Protein AF-A0A931G6B1-F1 (afdb_monomer)

Mean predicted aligned error: 5.14 Å

Solvent-accessible surface area (backbone atoms only — not comparable to full-atom values): 10313 Å² total; per-residue (Å²): 131,78,71,58,41,65,44,71,46,71,49,59,42,80,63,86,78,76,87,57,65,76,71,46,71,44,76,76,46,76,44,72,69,45,33,45,29,73,42,63,15,70,35,81,40,60,84,44,56,87,61,89,64,54,82,80,30,49,23,40,36,38,42,40,16,24,56,84,8,31,32,40,36,34,36,26,50,58,95,57,62,80,39,84,72,50,73,48,77,67,61,39,67,25,13,25,15,40,40,74,44,63,60,81,24,90,49,97,87,39,44,22,20,39,39,34,37,27,10,36,87,31,19,35,38,36,34,36,26,51,51,84,81,65,54,69,80,40,82,72,48,76,46,81,66,52,29,44,27,36,72,43,58,50,68,41,89,68,86,65,17,42,38,36,39,29,35,30,71,86,74,33,36,32,37,35,41,31,55,99,91,44,81,44,87,52,62,77,43,127

Secondary structure (DSSP, 8-state):
----EEEEEEEE--SSS-SS-TT-EEEEEEEEEEEEE--S-EEEEGGG-SSSS-TT--EEEEEEEETTS-EEEEEE-TTS-EEEEEEE-SSB-S--EEEE-STT-SSTTS---EEEEEEETTEEEEEEE-TTTT---EEEEEE-SSEEEEEEEEE-SSTT-EEEEEEETTS-EEEEEEETTEEEEEEEE-

Nearest PDB structures (foldseek):
  5mxc-assembly1_A-2  TM=7.274E-01  e=2.733E-04  Aleuria aurantia
  6gke-assembly1_A-2  TM=7.280E-01  e=5.792E-04  Aleuria aurantia
  1ofz-assembly1_B  TM=6.540E-01  e=3.511E-04  Aleuria aurantia
  1iub-assembly1_A  TM=6.375E-01  e=1.227E-03  Aleuria aurantia
  3fgb-assembly2_B  TM=5.817E-01  e=1.168E-02  Bacteroides thetaiotaomicron

Sequence (190 aa):
MTRSGVAEHWTKHNSWPWTAPPGTWYRQEVFGAGFGYSGPSLVQSRLGTKGFPENGLGELHYVGATSSGAMQHWRRVTGGMWEYVTTFGAGVTSGPALIEGTYGAGNEAGIGNFELCVAVGEQIQHWWRHNSSGGPWTLGAEFGNAASRVVGLLQGTYGTNLEIIVQRTDGRYQHYWRDGAGWHAGVIMV

pLDDT: mean 91.1, std 10.01, range [48.72, 98.81]

Radius of gyration: 17.66 Å; Cα contacts (8 Å, |Δi|>4): 494; chains: 1; bounding box: 50×39×39 Å

Foldseek 3Di:
DQDKFWDWDKDFDDDPPPPDPGRDIDTPDIHDIQFRAAAQFKEFFLLQDDDPPSPQFIKIWGWGAGPQAKIWIWMATRVGDIDTDDIGGGQFQYHKAWDQACDVAPDPSRGGKIWIWGDHPQWIWIWIDDSVVRDDIDTDDIDDGQFNTWHYWDQDPVQSKIKTWTQGVVRWIWIWIQHPVGIDTGDIGD

Organism: NCBI:txid2792083

Structure (mmCIF, N/CA/C/O backbone):
data_AF-A0A931G6B1-F1
#
_entry.id   AF-A0A931G6B1-F1
#
loop_
_atom_site.group_PDB
_atom_site.id
_atom_site.type_symbol
_atom_site.label_atom_id
_atom_site.label_alt_id
_atom_site.label_comp_id
_atom_site.label_asym_id
_atom_site.label_entity_id
_atom_site.label_seq_id
_atom_site.pdbx_PDB_ins_code
_atom_site.Cartn_x
_atom_site.Cartn_y
_atom_site.Cartn_z
_atom_site.occupancy
_atom_site.B_iso_or_equiv
_atom_site.auth_seq_id
_atom_site.auth_comp_id
_atom_site.auth_asym_id
_atom_site.auth_atom_id
_atom_site.pdbx_PDB_model_num
ATOM 1 N N . MET A 1 1 ? -10.175 17.139 14.972 1.00 48.72 1 MET A N 1
ATOM 2 C CA . MET A 1 1 ? -9.200 17.205 13.861 1.00 48.72 1 MET A CA 1
ATOM 3 C C . MET A 1 1 ? -8.296 15.993 13.959 1.00 48.72 1 MET A C 1
ATOM 5 O O . MET A 1 1 ? -7.627 15.841 14.974 1.00 48.72 1 MET A O 1
ATOM 9 N N . THR A 1 2 ? -8.312 15.109 12.966 1.00 58.59 2 THR A N 1
ATOM 10 C CA . THR A 1 2 ? -7.320 14.033 12.836 1.00 58.59 2 THR A CA 1
ATOM 11 C C . THR A 1 2 ? -5.949 14.670 12.615 1.00 58.59 2 THR A C 1
ATOM 13 O O . THR A 1 2 ? -5.792 15.512 11.732 1.00 58.59 2 THR A O 1
ATOM 16 N N . ARG A 1 3 ? -4.966 14.330 13.457 1.00 81.12 3 ARG A N 1
ATOM 17 C CA . ARG A 1 3 ? -3.591 14.830 13.327 1.00 81.12 3 ARG A CA 1
ATOM 18 C C . ARG A 1 3 ? -3.030 14.335 11.992 1.00 81.12 3 ARG A C 1
ATOM 20 O O . ARG A 1 3 ? -3.062 13.138 11.737 1.00 81.12 3 ARG A O 1
ATOM 27 N N . SER A 1 4 ? -2.535 15.245 11.160 1.00 90.12 4 SER A N 1
ATOM 28 C CA . SER A 1 4 ? -1.885 14.911 9.891 1.00 90.12 4 SER A CA 1
ATOM 29 C C . SER A 1 4 ? -0.417 15.325 9.894 1.00 90.12 4 SER A C 1
ATOM 31 O O . SER A 1 4 ? -0.063 16.321 10.526 1.00 90.12 4 SER A O 1
ATOM 33 N N . GLY A 1 5 ? 0.422 14.583 9.175 1.00 93.88 5 GLY A N 1
ATOM 34 C CA . GLY A 1 5 ? 1.858 14.830 9.055 1.00 93.88 5 GLY A CA 1
ATOM 35 C C . GLY A 1 5 ? 2.376 14.811 7.617 1.00 93.88 5 GLY A C 1
ATOM 36 O O . GLY A 1 5 ? 1.610 14.785 6.650 1.00 93.88 5 GLY A O 1
ATOM 37 N N . VAL A 1 6 ? 3.702 14.825 7.512 1.00 95.38 6 VAL A N 1
ATOM 38 C CA . VAL A 1 6 ? 4.496 14.669 6.283 1.00 95.38 6 VAL A CA 1
ATOM 39 C C . VAL A 1 6 ? 5.312 13.379 6.374 1.00 95.38 6 VAL A C 1
ATOM 41 O O . VAL A 1 6 ? 5.526 12.886 7.484 1.00 95.38 6 VAL A O 1
ATOM 44 N N . ALA A 1 7 ? 5.766 12.826 5.248 1.00 95.19 7 ALA A N 1
ATOM 45 C CA . ALA A 1 7 ? 6.758 11.753 5.268 1.00 95.19 7 ALA A CA 1
ATOM 46 C C . ALA A 1 7 ? 8.172 12.341 5.162 1.00 95.19 7 ALA A C 1
ATOM 48 O O . ALA A 1 7 ? 8.405 13.360 4.512 1.00 95.19 7 ALA A O 1
ATOM 49 N N . GLU A 1 8 ? 9.128 11.702 5.828 1.00 95.81 8 GLU A N 1
ATOM 50 C CA . GLU A 1 8 ? 10.533 12.097 5.803 1.00 95.81 8 GLU A CA 1
ATOM 51 C C . GLU A 1 8 ? 11.379 10.908 5.363 1.00 95.81 8 GLU A C 1
ATOM 53 O O . GLU A 1 8 ? 11.195 9.791 5.847 1.00 95.81 8 GLU A O 1
ATOM 58 N N . HIS A 1 9 ? 12.339 11.148 4.475 1.00 94.62 9 HIS A N 1
ATOM 59 C CA . HIS A 1 9 ? 13.330 10.152 4.096 1.00 94.62 9 HIS A CA 1
ATOM 60 C C . HIS A 1 9 ? 14.649 10.480 4.783 1.00 94.62 9 HIS A C 1
ATOM 62 O O . HIS A 1 9 ? 15.236 11.545 4.582 1.00 94.62 9 HIS A O 1
ATOM 68 N N . TRP A 1 10 ? 15.113 9.540 5.595 1.00 93.19 10 TRP A N 1
ATOM 69 C CA . TRP A 1 10 ? 16.381 9.613 6.299 1.00 93.19 10 TRP A CA 1
ATOM 70 C C . TRP A 1 10 ? 17.354 8.613 5.695 1.00 93.19 10 TRP A C 1
ATOM 72 O O . TRP A 1 10 ? 16.988 7.470 5.431 1.00 93.19 10 TRP A O 1
ATOM 82 N N . THR A 1 11 ? 18.597 9.036 5.498 1.00 88.62 11 THR A N 1
ATOM 83 C CA . THR A 1 11 ? 19.671 8.158 5.036 1.00 88.62 11 THR A CA 1
ATOM 84 C C . THR A 1 11 ? 20.862 8.248 5.975 1.00 88.62 11 THR A C 1
ATOM 86 O O . THR A 1 11 ? 21.014 9.215 6.726 1.00 88.62 11 THR A O 1
ATOM 89 N N . LYS A 1 12 ? 21.698 7.216 5.950 1.0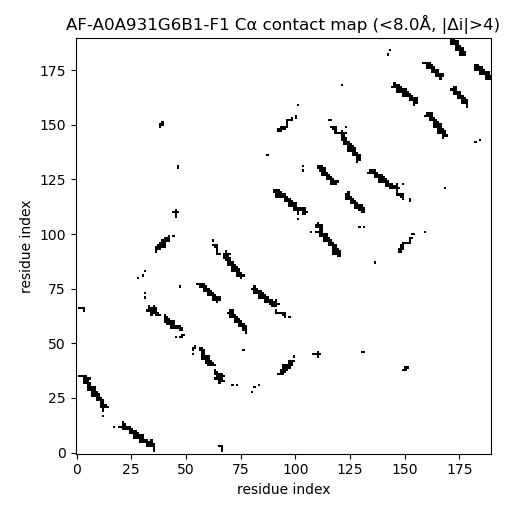0 87.56 12 LYS A N 1
ATOM 90 C CA . LYS A 1 12 ? 22.920 7.139 6.748 1.00 87.56 12 LYS A CA 1
ATOM 91 C C . LYS A 1 12 ? 24.133 7.183 5.844 1.00 87.56 12 LYS A C 1
ATOM 93 O O . LYS A 1 12 ? 24.169 6.534 4.797 1.00 87.56 12 LYS A O 1
ATOM 98 N N . HIS A 1 13 ? 25.146 7.928 6.265 1.00 76.75 13 HIS A N 1
ATOM 99 C CA . HIS A 1 13 ? 26.389 7.986 5.520 1.00 76.75 13 HIS A CA 1
ATOM 100 C C . HIS A 1 13 ? 27.226 6.723 5.750 1.00 76.75 13 HIS A C 1
ATOM 102 O O . HIS A 1 13 ? 27.745 6.513 6.844 1.00 76.75 13 HIS A O 1
ATOM 108 N N . ASN A 1 14 ? 27.339 5.883 4.719 1.00 81.81 14 ASN A N 1
ATOM 109 C CA . ASN A 1 14 ? 27.975 4.565 4.805 1.00 81.81 14 ASN A CA 1
ATOM 110 C C . ASN A 1 14 ? 29.017 4.305 3.698 1.00 81.81 14 ASN A C 1
ATOM 112 O O . ASN A 1 14 ? 29.443 3.165 3.527 1.00 81.81 14 ASN A O 1
ATOM 116 N N . SER A 1 15 ? 29.445 5.328 2.954 1.00 78.12 15 SER A N 1
ATOM 117 C CA . SER A 1 15 ? 30.409 5.179 1.857 1.00 78.12 15 SER A CA 1
ATOM 118 C C . SER A 1 15 ? 31.370 6.365 1.740 1.00 78.12 15 SER A C 1
ATOM 120 O O . SER A 1 15 ? 31.094 7.455 2.225 1.00 78.12 15 SER A O 1
ATOM 122 N N . TRP A 1 16 ? 32.504 6.152 1.067 1.00 77.62 16 TRP A N 1
ATOM 123 C CA . TRP A 1 16 ? 33.463 7.203 0.707 1.00 77.62 16 TRP A CA 1
ATOM 124 C C . TRP A 1 16 ? 32.868 8.195 -0.322 1.00 77.62 16 TRP A C 1
ATOM 126 O O . TRP A 1 16 ? 32.113 7.747 -1.188 1.00 77.62 16 TRP A O 1
ATOM 136 N N . PRO A 1 17 ? 33.236 9.496 -0.313 1.00 75.44 17 PRO A N 1
ATOM 137 C CA . PRO A 1 17 ? 34.136 10.175 0.626 1.00 75.44 17 PRO A CA 1
ATOM 138 C C . PRO A 1 17 ? 33.465 10.514 1.958 1.00 75.44 17 PRO A C 1
ATOM 140 O O . PRO A 1 17 ? 32.346 11.009 1.978 1.00 75.44 17 PRO A O 1
ATOM 143 N N . TRP A 1 18 ? 34.176 10.294 3.071 1.00 79.31 18 TRP A N 1
ATOM 144 C CA . TRP A 1 18 ? 33.696 10.518 4.444 1.00 79.31 18 TRP A CA 1
ATOM 145 C C . TRP A 1 18 ? 33.471 12.006 4.763 1.00 79.31 18 TRP A C 1
ATOM 147 O O . TRP A 1 18 ? 34.300 12.645 5.401 1.00 79.31 18 TRP A O 1
ATOM 157 N N . THR A 1 19 ? 32.343 12.567 4.323 1.00 79.88 19 THR A N 1
ATOM 158 C CA . THR A 1 19 ? 31.913 13.944 4.638 1.00 79.88 19 THR A CA 1
ATOM 159 C C . THR A 1 19 ? 31.209 14.061 5.996 1.00 79.88 19 THR A C 1
ATOM 161 O O . THR A 1 19 ? 30.996 15.165 6.490 1.00 79.88 19 THR A O 1
ATOM 164 N N . ALA A 1 20 ? 30.877 12.925 6.614 1.00 77.94 20 ALA A N 1
ATOM 165 C CA . ALA A 1 20 ? 30.323 12.799 7.959 1.00 77.94 20 ALA A CA 1
ATOM 166 C C . ALA A 1 20 ? 30.753 11.455 8.585 1.00 77.94 20 ALA A C 1
ATOM 168 O O . ALA A 1 20 ? 31.033 10.512 7.828 1.00 77.94 20 ALA A O 1
ATOM 169 N N . PRO A 1 21 ? 30.778 11.332 9.932 1.00 83.38 21 PRO A N 1
ATOM 170 C CA . PRO A 1 21 ? 31.084 10.074 10.609 1.00 83.38 21 PRO A CA 1
ATOM 171 C C . PRO A 1 21 ? 30.178 8.931 10.117 1.00 83.38 21 PRO A C 1
ATOM 173 O O . PRO A 1 21 ? 28.961 9.139 10.007 1.00 83.38 21 PRO A O 1
ATOM 176 N N . PRO A 1 22 ? 30.731 7.734 9.842 1.00 84.00 22 PRO A N 1
ATOM 177 C CA . PRO A 1 22 ? 29.940 6.578 9.439 1.00 84.00 22 PRO A CA 1
ATOM 178 C C . PRO A 1 22 ? 28.782 6.308 10.405 1.00 84.00 22 PRO A C 1
ATOM 180 O O . PRO A 1 22 ? 28.950 6.378 11.622 1.00 84.00 22 PRO A O 1
ATOM 183 N N . GLY A 1 23 ? 27.601 6.005 9.865 1.00 82.19 23 GLY A N 1
ATOM 184 C CA . GLY A 1 23 ? 26.401 5.743 10.666 1.00 82.19 23 GLY A CA 1
ATOM 185 C C . GLY A 1 23 ? 25.643 6.988 11.142 1.00 82.19 23 GLY A C 1
ATOM 186 O O . GLY A 1 23 ? 24.591 6.843 11.764 1.00 82.19 23 GLY A O 1
ATOM 187 N N . THR A 1 24 ? 26.108 8.199 10.814 1.00 88.00 24 THR A N 1
ATOM 188 C CA . THR A 1 24 ? 25.332 9.426 11.049 1.00 88.00 24 THR A CA 1
ATOM 189 C C . THR A 1 24 ? 24.105 9.443 10.141 1.00 88.00 24 THR A C 1
ATOM 191 O O . THR A 1 24 ? 24.237 9.422 8.913 1.00 88.00 24 THR A O 1
ATOM 194 N N . TRP A 1 25 ? 22.918 9.486 10.747 1.00 90.81 25 TRP A N 1
ATOM 195 C CA . TRP A 1 25 ? 21.657 9.685 10.040 1.00 90.81 25 TRP A CA 1
ATOM 196 C C . TRP A 1 25 ? 21.431 11.164 9.766 1.00 90.81 25 TRP A C 1
ATOM 198 O O . TRP A 1 25 ? 21.626 12.008 10.640 1.00 90.81 25 TRP A O 1
ATOM 208 N N . TYR A 1 26 ? 20.960 11.468 8.567 1.00 89.44 26 TYR A N 1
ATOM 209 C CA . TYR A 1 26 ? 20.510 12.799 8.202 1.00 89.44 26 TYR A CA 1
ATOM 210 C C . TYR A 1 26 ? 19.247 12.706 7.353 1.00 89.44 26 TYR A C 1
ATOM 212 O O . TYR A 1 26 ? 19.042 11.750 6.597 1.00 89.44 26 TYR A O 1
ATOM 220 N N . ARG A 1 27 ? 18.378 13.707 7.497 1.00 93.31 27 ARG A N 1
ATOM 221 C CA . ARG A 1 27 ? 17.184 13.822 6.667 1.00 93.31 27 ARG A CA 1
ATOM 222 C C . ARG A 1 27 ? 17.609 14.261 5.273 1.00 93.31 27 ARG A C 1
ATOM 224 O O . ARG A 1 27 ? 18.204 15.324 5.121 1.00 93.31 27 ARG A O 1
ATOM 231 N N . GLN A 1 28 ? 17.301 13.438 4.283 1.00 91.75 28 GLN A N 1
ATOM 232 C CA . GLN A 1 28 ? 17.510 13.754 2.875 1.00 91.75 28 GLN A CA 1
ATOM 233 C C . GLN A 1 28 ? 16.434 14.722 2.387 1.00 91.75 28 GLN A C 1
ATOM 235 O O . GLN A 1 28 ? 16.732 15.755 1.800 1.00 91.75 28 GLN A O 1
ATOM 240 N N . GLU A 1 29 ? 15.175 14.409 2.682 1.00 95.69 29 GLU A N 1
ATOM 241 C CA . GLU A 1 29 ? 14.040 15.134 2.123 1.00 95.69 29 GLU A CA 1
ATOM 242 C C . GLU A 1 29 ? 12.767 14.930 2.953 1.00 95.69 29 GLU A C 1
ATOM 244 O O . GLU A 1 29 ? 12.639 13.975 3.728 1.00 95.69 29 GLU A O 1
ATOM 249 N N . VAL A 1 30 ? 11.827 15.855 2.771 1.00 97.00 30 VAL A N 1
ATOM 250 C CA . VAL A 1 30 ? 10.439 15.765 3.232 1.00 97.00 30 VAL A CA 1
ATOM 251 C C . VAL A 1 30 ? 9.571 15.612 1.988 1.00 97.00 30 VAL A C 1
ATOM 253 O O . VAL A 1 30 ? 9.732 16.380 1.041 1.00 97.00 30 VAL A O 1
ATOM 256 N N . PHE A 1 31 ? 8.661 14.643 1.979 1.00 97.12 31 PHE A N 1
ATOM 257 C CA . PHE A 1 31 ? 7.795 14.350 0.840 1.00 97.12 31 PHE A CA 1
ATOM 258 C C . PHE A 1 31 ? 6.400 13.934 1.302 1.00 97.12 31 PHE A C 1
ATOM 260 O O . PHE A 1 31 ? 6.225 13.346 2.368 1.00 97.12 31 PHE A O 1
ATOM 267 N N . GLY A 1 32 ? 5.393 14.247 0.490 1.00 95.12 32 GLY A N 1
ATOM 268 C CA . GLY A 1 32 ? 3.994 14.031 0.841 1.00 95.12 32 GLY A CA 1
ATOM 269 C C . GLY A 1 32 ? 3.525 14.795 2.082 1.00 95.12 32 GLY A C 1
ATOM 270 O O . GLY A 1 32 ? 4.286 15.220 2.951 1.00 95.12 32 GLY A O 1
ATOM 271 N N . ALA A 1 33 ? 2.220 15.013 2.148 1.00 95.69 33 ALA A N 1
ATOM 272 C CA . ALA A 1 33 ? 1.602 15.753 3.235 1.00 95.69 33 ALA A CA 1
ATOM 273 C C . ALA A 1 33 ? 0.162 15.300 3.437 1.00 95.69 33 ALA A C 1
ATOM 275 O O . ALA A 1 33 ? -0.469 14.725 2.546 1.00 95.69 33 ALA A O 1
ATOM 276 N N . GLY A 1 34 ? -0.363 15.597 4.622 1.00 95.06 34 GLY A N 1
ATOM 277 C CA . GLY A 1 34 ? -1.721 15.227 4.989 1.00 95.06 34 GLY A CA 1
ATOM 278 C C . GLY A 1 34 ? -1.847 13.770 5.424 1.00 95.06 34 GLY A C 1
ATOM 279 O O . GLY A 1 34 ? -2.970 13.305 5.573 1.00 95.06 34 GLY A O 1
ATOM 280 N N . PHE A 1 35 ? -0.745 13.043 5.643 1.00 95.81 35 PHE A N 1
ATOM 281 C CA . PHE A 1 35 ? -0.793 11.648 6.087 1.00 95.81 35 PHE A CA 1
ATOM 282 C C . PHE A 1 35 ? -1.403 11.547 7.484 1.00 95.81 35 PHE A C 1
ATOM 284 O O . PHE A 1 35 ? -0.910 12.177 8.418 1.00 95.81 35 PHE A O 1
ATOM 291 N N . GLY A 1 36 ? -2.482 10.776 7.612 1.00 94.25 36 GLY A N 1
ATOM 292 C CA . GLY A 1 36 ? -3.145 10.486 8.886 1.00 94.25 36 GLY A CA 1
ATOM 293 C C . GLY A 1 36 ? -2.746 9.127 9.454 1.00 94.25 36 GLY A C 1
ATOM 294 O O . GLY A 1 36 ? -2.793 8.931 10.666 1.00 94.25 36 GLY A O 1
ATOM 295 N N . TYR A 1 37 ? -2.314 8.209 8.585 1.00 92.12 37 TYR A N 1
ATOM 296 C CA . TYR A 1 37 ? -1.958 6.849 8.962 1.00 92.12 37 TYR A CA 1
ATOM 297 C C . TYR A 1 37 ? -0.752 6.351 8.161 1.00 92.12 37 TYR A C 1
ATOM 299 O O . TYR A 1 37 ? -0.620 6.627 6.967 1.00 92.12 37 TYR A O 1
ATOM 307 N N . SER A 1 38 ? 0.103 5.572 8.819 1.00 80.44 38 SER A N 1
ATOM 308 C CA . SER A 1 38 ? 1.226 4.862 8.208 1.00 80.44 38 SER A CA 1
ATOM 309 C C . SER A 1 38 ? 1.103 3.358 8.462 1.00 80.44 38 SER A C 1
ATOM 311 O O . SER A 1 38 ? 0.529 2.923 9.461 1.00 80.44 38 SER A O 1
ATOM 313 N N . GLY A 1 39 ? 1.607 2.562 7.525 1.00 86.81 39 GLY A N 1
ATOM 314 C CA . GLY A 1 39 ? 1.647 1.100 7.587 1.00 86.81 39 GLY A CA 1
ATOM 315 C C . GLY A 1 39 ? 2.869 0.561 6.832 1.00 86.81 39 GLY A C 1
ATOM 316 O O . GLY A 1 39 ? 3.643 1.369 6.302 1.00 86.81 39 GLY A O 1
ATOM 317 N N . PRO A 1 40 ? 3.082 -0.767 6.783 1.00 92.00 40 PRO A N 1
ATOM 318 C CA . PRO A 1 40 ? 4.211 -1.390 6.086 1.00 92.00 40 PRO A CA 1
ATOM 319 C C . PRO A 1 40 ? 4.041 -1.253 4.567 1.00 92.00 40 PRO A C 1
ATOM 321 O O . PRO A 1 40 ? 3.547 -2.145 3.883 1.00 92.00 40 PRO A O 1
ATOM 324 N N . SER A 1 41 ? 4.393 -0.080 4.052 1.00 95.75 41 SER A N 1
ATOM 325 C CA . SER A 1 41 ? 3.961 0.395 2.735 1.00 95.75 41 SER A CA 1
ATOM 326 C C . SER A 1 41 ? 5.097 0.931 1.863 1.00 95.75 41 SER A C 1
ATOM 328 O O . SER A 1 41 ? 4.834 1.602 0.870 1.00 95.75 41 SER A O 1
ATOM 330 N N . LEU A 1 42 ? 6.350 0.644 2.234 1.00 96.25 42 LEU A N 1
ATOM 331 C CA . LEU A 1 42 ? 7.548 0.945 1.452 1.00 96.25 42 LEU A CA 1
ATOM 332 C C . LEU A 1 42 ? 8.052 -0.340 0.788 1.00 96.25 42 LEU A C 1
ATOM 334 O O . LEU A 1 42 ? 8.370 -1.299 1.488 1.00 96.25 42 LEU A O 1
ATOM 338 N N . VAL A 1 43 ? 8.172 -0.340 -0.537 1.00 94.25 43 VAL A N 1
ATOM 339 C CA . VAL A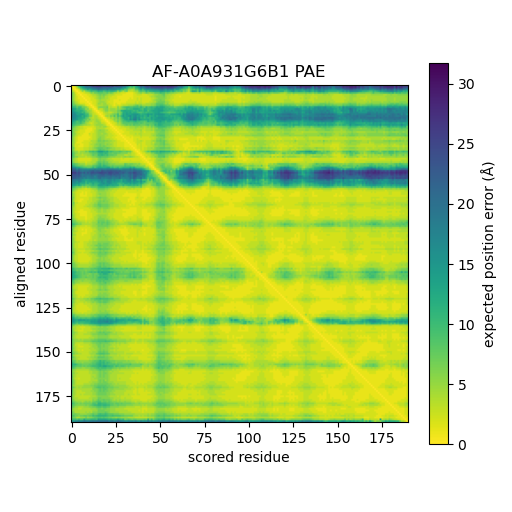 1 43 ? 8.714 -1.466 -1.310 1.00 94.25 43 VAL A CA 1
ATOM 340 C C . VAL A 1 43 ? 9.859 -1.005 -2.199 1.00 94.25 43 VAL A C 1
ATOM 342 O O . VAL A 1 43 ? 9.799 0.073 -2.787 1.00 94.25 43 VAL A O 1
ATOM 345 N N . GLN A 1 44 ? 10.895 -1.833 -2.310 1.00 90.38 44 GLN A N 1
ATOM 346 C CA . GLN A 1 44 ? 11.870 -1.729 -3.391 1.00 90.38 44 GLN A CA 1
ATOM 347 C C . GLN A 1 44 ? 11.346 -2.556 -4.565 1.00 90.38 44 GLN A C 1
ATOM 349 O O . GLN A 1 44 ? 11.094 -3.749 -4.414 1.00 90.38 44 GLN A O 1
ATOM 354 N N . SER A 1 45 ? 11.117 -1.890 -5.690 1.00 85.25 45 SER A N 1
ATOM 355 C CA . SER A 1 45 ? 10.461 -2.437 -6.873 1.00 85.25 45 SER A CA 1
ATOM 356 C C . SER A 1 45 ? 11.458 -2.796 -7.964 1.00 85.25 45 SER A C 1
ATOM 358 O O . SER A 1 45 ? 12.466 -2.108 -8.161 1.00 85.25 45 SER A O 1
ATOM 360 N N . ARG A 1 46 ? 11.102 -3.811 -8.754 1.00 77.25 46 ARG A N 1
ATOM 361 C CA . ARG A 1 46 ? 11.820 -4.211 -9.972 1.00 77.25 46 ARG A CA 1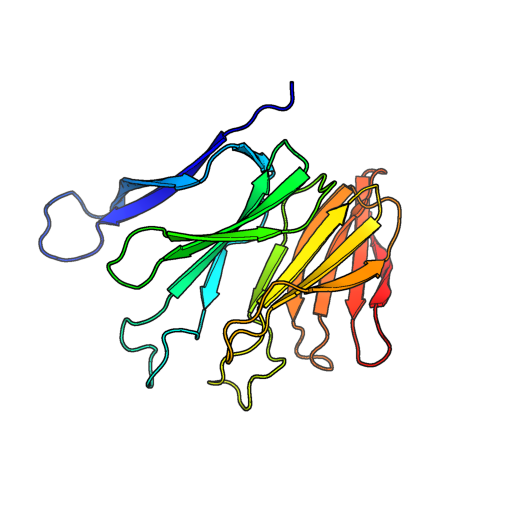
ATOM 362 C C . ARG A 1 46 ? 11.515 -3.330 -11.186 1.00 77.25 46 ARG A C 1
ATOM 364 O O . ARG A 1 46 ? 12.096 -3.563 -12.246 1.00 77.25 46 ARG A O 1
ATOM 371 N N . LEU A 1 47 ? 10.657 -2.314 -11.066 1.00 75.12 47 LEU A N 1
ATOM 372 C CA . LEU A 1 47 ? 10.273 -1.421 -12.173 1.00 75.12 47 LEU A CA 1
ATOM 373 C C . LEU A 1 47 ? 11.454 -0.741 -12.891 1.00 75.12 47 LEU A C 1
ATOM 375 O O . LEU A 1 47 ? 11.367 -0.494 -14.092 1.00 75.12 47 LEU A O 1
ATOM 379 N N . GLY A 1 48 ? 12.572 -0.509 -12.202 1.00 61.69 48 GLY A N 1
ATOM 380 C CA . GLY A 1 48 ? 13.791 0.059 -12.790 1.00 61.69 48 GLY A CA 1
ATOM 381 C C . GLY A 1 48 ? 14.747 -0.949 -13.450 1.00 61.69 48 GLY A C 1
ATOM 382 O O . GLY A 1 48 ? 15.847 -0.581 -13.862 1.00 61.69 48 GLY A O 1
ATOM 383 N N . THR A 1 49 ? 14.375 -2.229 -13.565 1.00 64.06 49 THR A N 1
ATOM 384 C CA . THR A 1 49 ? 15.308 -3.284 -13.994 1.00 64.06 49 THR A CA 1
ATOM 385 C C . THR A 1 49 ? 15.557 -3.299 -15.503 1.00 64.06 49 THR A C 1
ATOM 387 O O . THR A 1 49 ? 14.651 -3.507 -16.309 1.00 64.06 49 THR A O 1
ATOM 390 N N . LYS A 1 50 ? 16.842 -3.235 -15.874 1.00 54.91 50 LYS A N 1
ATOM 391 C CA . LYS A 1 50 ? 17.402 -3.889 -17.069 1.00 54.91 50 LYS A CA 1
ATOM 392 C C . LYS A 1 50 ? 18.730 -4.592 -16.711 1.00 54.91 50 LYS A C 1
ATOM 394 O O . LYS A 1 50 ? 19.794 -4.103 -17.076 1.00 54.91 50 LYS A O 1
ATOM 399 N N . GLY A 1 51 ? 18.698 -5.717 -15.982 1.00 59.44 51 GLY A N 1
ATOM 400 C CA . GLY A 1 51 ? 19.872 -6.597 -15.778 1.00 59.44 51 GLY A CA 1
ATOM 401 C C . GLY A 1 51 ? 20.049 -7.175 -14.365 1.00 59.44 51 GLY A C 1
ATOM 402 O O . GLY A 1 51 ? 19.298 -6.820 -13.463 1.00 59.44 51 GLY A O 1
ATOM 403 N N . PHE A 1 52 ? 21.025 -8.087 -14.204 1.00 57.31 52 PHE A N 1
ATOM 404 C CA . PHE A 1 52 ? 21.364 -8.777 -12.946 1.00 57.31 52 PHE A CA 1
ATOM 405 C C . PHE A 1 52 ? 22.722 -8.304 -12.387 1.00 57.31 52 PHE A C 1
ATOM 407 O O . PHE A 1 52 ? 23.698 -8.342 -13.143 1.00 57.31 52 PHE A O 1
ATOM 414 N N . PRO A 1 53 ? 22.835 -7.954 -11.084 1.00 61.75 53 PRO A N 1
ATOM 415 C CA . PRO A 1 53 ? 21.755 -7.535 -10.169 1.00 61.75 53 PRO A CA 1
ATOM 416 C C . PRO A 1 53 ? 21.066 -6.256 -10.686 1.00 61.75 53 PRO A C 1
ATOM 418 O O . PRO A 1 53 ? 21.402 -5.808 -11.774 1.00 61.75 53 PRO A O 1
ATOM 421 N N . GLU A 1 54 ? 20.143 -5.638 -9.932 1.00 63.56 54 GLU A N 1
ATOM 422 C CA . GLU A 1 54 ? 19.407 -4.395 -10.291 1.00 63.56 54 GLU A CA 1
ATOM 423 C C . GLU A 1 54 ? 20.300 -3.229 -10.789 1.00 63.56 54 GLU A C 1
ATOM 425 O O . GLU A 1 54 ? 19.790 -2.187 -11.186 1.00 63.56 54 GLU A O 1
ATOM 430 N N . ASN A 1 55 ? 21.632 -3.394 -10.778 1.00 68.88 55 ASN A N 1
ATOM 431 C CA . ASN A 1 55 ? 22.653 -2.532 -11.373 1.00 68.88 55 ASN A CA 1
ATOM 432 C C . ASN A 1 55 ? 22.554 -1.085 -10.883 1.00 68.88 55 ASN A C 1
ATOM 434 O O . ASN A 1 55 ? 22.915 -0.150 -11.591 1.00 68.88 55 ASN A O 1
ATOM 438 N N . GLY A 1 56 ? 22.069 -0.912 -9.648 1.00 67.06 56 GLY A N 1
ATOM 439 C CA . GLY A 1 56 ? 21.843 0.398 -9.051 1.00 67.06 56 GLY A CA 1
ATOM 440 C C . GLY A 1 56 ? 20.688 1.166 -9.693 1.00 67.06 56 GLY A C 1
ATOM 441 O O . GLY A 1 56 ? 20.743 2.385 -9.727 1.00 67.06 56 GLY A O 1
ATOM 442 N N . LEU A 1 57 ? 19.676 0.482 -10.232 1.00 72.94 57 LEU A N 1
ATOM 443 C CA . LEU A 1 57 ? 18.503 1.103 -10.858 1.00 72.94 57 LEU A CA 1
ATOM 444 C C . LEU A 1 57 ? 17.192 0.805 -10.118 1.00 72.94 57 LEU A C 1
ATOM 446 O O . LEU A 1 57 ? 16.126 1.139 -10.624 1.00 72.94 57 LEU A O 1
ATOM 450 N N . GLY A 1 58 ? 17.246 0.204 -8.926 1.00 77.75 58 GLY A N 1
ATOM 451 C CA . GLY A 1 58 ? 16.056 -0.044 -8.111 1.00 77.75 58 GLY A CA 1
ATOM 452 C C . GLY A 1 58 ? 15.273 1.242 -7.815 1.00 77.75 58 GLY A C 1
ATOM 453 O O . GLY A 1 58 ? 15.851 2.323 -7.646 1.00 77.75 58 GLY A O 1
ATOM 454 N N . GLU A 1 59 ? 13.950 1.123 -7.745 1.00 88.88 59 GLU A N 1
ATOM 455 C CA . GLU A 1 59 ? 13.052 2.216 -7.364 1.00 88.88 59 GLU A CA 1
ATOM 456 C C . GLU A 1 59 ? 12.407 1.901 -6.013 1.00 88.88 59 GLU A C 1
ATOM 458 O O . GLU A 1 59 ? 12.032 0.761 -5.744 1.00 88.88 59 GLU A O 1
ATOM 463 N N . LEU A 1 60 ? 12.255 2.909 -5.157 1.00 93.50 60 LEU A N 1
ATOM 464 C CA . LEU A 1 60 ? 11.456 2.798 -3.939 1.00 93.50 60 LEU A CA 1
ATOM 465 C C . LEU A 1 60 ? 10.049 3.322 -4.202 1.00 93.50 60 LEU A C 1
ATOM 467 O O . LEU A 1 60 ? 9.882 4.367 -4.825 1.00 93.50 60 LEU A O 1
ATOM 471 N N . HIS A 1 61 ? 9.039 2.637 -3.682 1.00 95.19 61 HIS A N 1
ATOM 472 C CA . HIS A 1 61 ? 7.646 3.058 -3.758 1.00 95.19 61 HIS A CA 1
ATOM 473 C C . HIS A 1 61 ? 7.029 3.078 -2.374 1.00 95.19 61 HIS A C 1
ATOM 475 O O . HIS A 1 61 ? 7.204 2.141 -1.600 1.00 95.19 61 HIS A O 1
ATOM 481 N N . TYR A 1 62 ? 6.294 4.143 -2.082 1.00 97.38 62 TYR A N 1
ATOM 482 C CA . TYR A 1 62 ? 5.610 4.346 -0.817 1.00 97.38 62 TYR A CA 1
ATOM 483 C C . TYR A 1 62 ? 4.144 4.688 -1.059 1.00 97.38 62 TYR A C 1
ATOM 485 O O . TYR A 1 62 ? 3.836 5.520 -1.915 1.00 97.38 62 TYR A O 1
ATOM 493 N N . VAL A 1 63 ? 3.238 4.088 -0.286 1.00 98.06 63 VAL A N 1
ATOM 494 C CA . VAL A 1 63 ? 1.827 4.493 -0.258 1.00 98.06 63 VAL A CA 1
ATOM 495 C C . VAL A 1 63 ? 1.419 4.865 1.161 1.00 98.06 63 VAL A C 1
ATOM 497 O O . VAL A 1 63 ? 1.489 4.043 2.061 1.00 98.06 63 VAL A O 1
ATOM 500 N N . GLY A 1 64 ? 0.937 6.089 1.367 1.00 97.19 64 GLY A N 1
ATOM 501 C CA . GLY A 1 64 ? 0.440 6.541 2.670 1.00 97.19 64 GLY A CA 1
ATOM 502 C C . GLY A 1 64 ? -1.026 6.955 2.616 1.00 97.19 64 GLY A C 1
ATOM 503 O O . GLY A 1 64 ? -1.469 7.526 1.619 1.00 97.19 64 GLY A O 1
ATOM 504 N N . ALA A 1 65 ? -1.771 6.710 3.697 1.00 97.25 65 ALA A N 1
ATOM 505 C CA . ALA A 1 65 ? -3.163 7.135 3.819 1.00 97.25 65 ALA A CA 1
ATOM 506 C C . ALA A 1 65 ? -3.264 8.534 4.44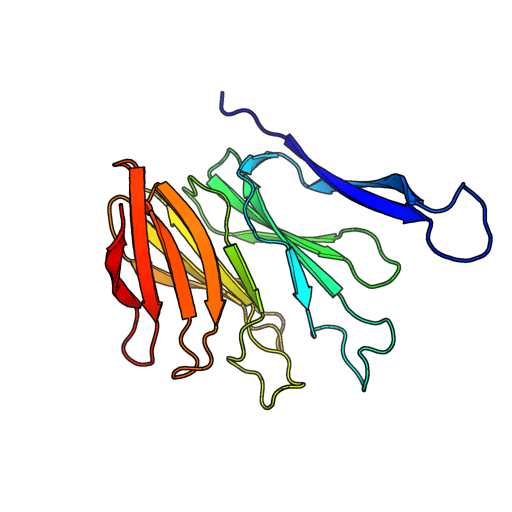3 1.00 97.25 65 ALA A C 1
ATOM 508 O O . ALA A 1 65 ? -2.660 8.834 5.481 1.00 97.25 65 ALA A O 1
ATOM 509 N N . THR A 1 66 ? -4.031 9.411 3.804 1.00 96.75 66 THR A N 1
ATOM 510 C CA . THR A 1 66 ? -4.263 10.784 4.244 1.00 96.75 66 THR A CA 1
ATOM 511 C C . THR A 1 66 ? -5.333 10.846 5.330 1.00 96.75 66 THR A C 1
ATOM 513 O O . THR A 1 66 ? -6.200 9.982 5.435 1.00 96.75 66 THR A O 1
ATOM 516 N N . SER A 1 67 ? -5.324 11.912 6.129 1.00 95.50 67 SER A N 1
ATOM 517 C CA . SER A 1 67 ? -6.370 12.192 7.119 1.00 95.50 67 SER A CA 1
ATOM 518 C C . SER A 1 67 ? -7.740 12.480 6.492 1.00 95.50 67 SER A C 1
ATOM 520 O O . SER A 1 67 ? -8.743 12.454 7.201 1.00 95.50 67 SER A O 1
ATOM 522 N N . SER A 1 68 ? -7.789 12.739 5.179 1.00 94.88 68 SER A N 1
ATOM 523 C CA . SER A 1 68 ? -9.022 12.851 4.391 1.00 94.88 68 SER A CA 1
ATOM 524 C C . SER A 1 68 ? -9.571 11.502 3.909 1.00 94.88 68 SER A C 1
ATOM 526 O O . SER A 1 68 ? -10.632 11.473 3.291 1.00 94.88 68 SER A O 1
ATOM 528 N N . GLY A 1 69 ? -8.867 10.395 4.169 1.00 96.06 69 GLY A N 1
ATOM 529 C CA . GLY A 1 69 ? -9.285 9.046 3.789 1.00 96.06 69 GLY A CA 1
ATOM 530 C C . GLY A 1 69 ? -8.916 8.631 2.362 1.00 96.06 69 GLY A C 1
ATOM 531 O O . GLY A 1 69 ? -9.429 7.624 1.887 1.00 96.06 69 GLY A O 1
ATOM 532 N N . ALA A 1 70 ? -8.049 9.370 1.667 1.00 97.50 70 ALA A N 1
ATOM 533 C CA . ALA A 1 70 ? -7.466 8.940 0.393 1.00 97.50 70 ALA A CA 1
ATOM 534 C C . ALA A 1 70 ? -6.079 8.310 0.617 1.00 97.50 70 ALA A C 1
ATOM 536 O O . ALA A 1 70 ? -5.521 8.392 1.708 1.00 97.50 70 ALA A O 1
ATOM 537 N N . MET A 1 71 ? -5.486 7.707 -0.411 1.00 98.19 71 MET A N 1
ATOM 538 C CA . MET A 1 71 ? -4.101 7.226 -0.393 1.00 98.19 71 MET A CA 1
ATOM 539 C C . MET A 1 71 ? -3.266 7.952 -1.440 1.00 98.19 71 MET A C 1
ATOM 541 O O . MET A 1 71 ? -3.728 8.154 -2.559 1.00 98.19 71 MET A O 1
ATOM 545 N N . GLN A 1 72 ? -2.027 8.310 -1.101 1.00 98.00 72 GLN A N 1
ATOM 546 C CA . GLN A 1 72 ? -1.055 8.879 -2.040 1.00 98.00 72 GLN A CA 1
ATOM 547 C C . GLN A 1 72 ? 0.049 7.863 -2.328 1.00 98.00 72 GLN A C 1
ATOM 549 O O . GLN A 1 72 ? 0.654 7.344 -1.393 1.00 98.00 72 GLN A O 1
ATOM 554 N N . HIS A 1 73 ? 0.346 7.632 -3.606 1.00 97.69 73 HIS A N 1
ATOM 555 C CA . HIS A 1 73 ? 1.482 6.838 -4.071 1.00 97.69 73 HIS A CA 1
ATOM 556 C C . HIS A 1 73 ? 2.634 7.767 -4.467 1.00 97.69 73 HIS A C 1
ATOM 558 O O . HIS A 1 73 ? 2.457 8.673 -5.282 1.00 97.69 73 HIS A O 1
ATOM 564 N N . TRP A 1 74 ? 3.809 7.508 -3.907 1.00 97.31 74 TRP A N 1
ATOM 565 C CA . TRP A 1 74 ? 5.064 8.196 -4.175 1.00 97.31 74 TRP A CA 1
ATOM 566 C C . TRP A 1 74 ? 6.108 7.197 -4.671 1.00 97.31 74 TRP A C 1
ATOM 568 O O . TRP A 1 74 ? 6.137 6.057 -4.206 1.00 97.31 74 TRP A O 1
ATOM 578 N N . ARG A 1 75 ? 6.975 7.620 -5.590 1.00 94.88 75 ARG A N 1
ATOM 579 C CA . ARG A 1 75 ? 8.115 6.827 -6.070 1.00 94.88 75 ARG A CA 1
ATOM 580 C C . ARG A 1 75 ? 9.415 7.588 -5.878 1.00 94.88 75 ARG A C 1
ATOM 582 O O . ARG A 1 75 ? 9.414 8.810 -5.927 1.00 94.88 75 ARG A O 1
ATOM 589 N N . ARG A 1 76 ? 10.528 6.886 -5.734 1.00 93.62 76 ARG A N 1
ATOM 590 C CA . ARG A 1 76 ? 11.866 7.468 -5.751 1.00 93.62 76 ARG A CA 1
ATOM 591 C C . ARG A 1 76 ? 12.779 6.593 -6.589 1.00 93.62 76 ARG A C 1
ATOM 593 O O . ARG A 1 76 ? 13.062 5.455 -6.222 1.00 93.62 76 ARG A O 1
ATOM 600 N N . VAL A 1 77 ? 13.260 7.151 -7.691 1.00 88.94 77 VAL A N 1
ATOM 601 C CA . VAL A 1 77 ? 14.244 6.498 -8.560 1.00 88.94 77 VAL A CA 1
ATOM 602 C C . VAL A 1 77 ? 15.638 6.553 -7.934 1.00 88.94 77 VAL A C 1
ATOM 604 O O . VAL A 1 77 ? 15.908 7.383 -7.055 1.00 88.94 77 VAL A O 1
ATOM 607 N N . THR A 1 78 ? 16.554 5.693 -8.378 1.00 84.38 78 THR A N 1
ATOM 608 C CA . THR A 1 78 ? 17.940 5.762 -7.896 1.00 84.38 78 THR A CA 1
ATOM 609 C C . THR A 1 78 ? 18.556 7.133 -8.206 1.00 84.38 78 THR A C 1
ATOM 611 O O . THR A 1 78 ? 18.465 7.640 -9.318 1.00 84.38 78 THR A O 1
ATOM 614 N N . GLY A 1 79 ? 19.154 7.759 -7.187 1.00 83.69 79 GLY A N 1
ATOM 615 C CA . GLY A 1 79 ? 19.743 9.101 -7.273 1.00 83.69 79 GLY A CA 1
ATOM 616 C C . GLY A 1 79 ? 18.743 10.267 -7.335 1.00 83.69 79 GLY A C 1
ATOM 617 O O . GLY A 1 79 ? 19.168 11.410 -7.195 1.00 83.69 79 GLY A O 1
ATOM 618 N N . GLY A 1 80 ? 17.443 10.001 -7.500 1.00 89.44 80 GLY A N 1
ATOM 619 C CA . GLY A 1 80 ? 16.396 11.023 -7.598 1.00 89.44 80 GLY A CA 1
ATOM 620 C C . GLY A 1 80 ? 15.805 11.455 -6.254 1.00 89.44 80 GLY A C 1
ATOM 621 O O . GLY A 1 80 ? 16.223 10.994 -5.193 1.00 89.44 80 GLY A O 1
ATOM 622 N N . MET A 1 81 ? 14.807 12.337 -6.311 1.00 94.12 81 MET A N 1
ATOM 623 C CA . MET A 1 81 ? 13.968 12.728 -5.168 1.00 94.12 81 MET A CA 1
ATOM 624 C C . MET A 1 81 ? 12.669 11.911 -5.157 1.00 94.12 81 MET A C 1
ATOM 626 O O . MET A 1 81 ? 12.366 11.208 -6.125 1.00 94.12 81 MET A O 1
ATOM 630 N N . TRP A 1 82 ? 11.900 11.983 -4.071 1.00 97.19 82 TRP A N 1
ATOM 631 C CA . TRP A 1 82 ? 10.543 11.436 -4.055 1.00 97.19 82 TRP A CA 1
ATOM 632 C C . TRP A 1 82 ? 9.615 12.226 -4.989 1.00 97.19 82 TRP A C 1
ATOM 634 O O . TRP A 1 82 ? 9.481 13.444 -4.895 1.00 97.19 82 TRP A O 1
ATOM 644 N N . GLU A 1 83 ? 8.917 11.507 -5.859 1.00 96.69 83 GLU A N 1
ATOM 645 C CA . GLU A 1 83 ? 7.984 12.023 -6.850 1.00 96.69 83 GLU A CA 1
ATOM 646 C C . GLU A 1 83 ? 6.571 11.530 -6.546 1.00 96.69 83 GLU A C 1
ATOM 648 O O . GLU A 1 83 ? 6.341 10.341 -6.301 1.00 96.69 83 GLU A O 1
ATOM 653 N N . TYR A 1 84 ? 5.605 12.444 -6.595 1.00 97.31 84 TYR A N 1
ATOM 654 C CA . TYR A 1 84 ? 4.195 12.092 -6.511 1.00 97.31 84 TYR A CA 1
ATOM 655 C C . TYR A 1 84 ? 3.774 11.330 -7.771 1.00 97.31 84 TYR A C 1
ATOM 657 O O . TYR A 1 84 ? 3.966 11.813 -8.885 1.00 97.31 84 TYR A O 1
ATOM 665 N N . VAL A 1 85 ? 3.170 10.155 -7.594 1.00 96.00 85 VAL A N 1
ATOM 666 C CA . VAL A 1 85 ? 2.649 9.343 -8.701 1.00 96.00 85 VAL A CA 1
ATOM 667 C C . VAL A 1 85 ? 1.162 9.614 -8.890 1.00 96.00 85 VAL A C 1
ATOM 669 O O . VAL A 1 85 ? 0.731 9.987 -9.977 1.00 96.00 85 VAL A O 1
ATOM 672 N N . THR A 1 86 ? 0.358 9.385 -7.847 1.00 97.81 86 THR A N 1
ATOM 673 C CA . THR A 1 86 ? -1.102 9.535 -7.916 1.00 97.81 86 THR A CA 1
ATOM 674 C C . THR A 1 86 ? -1.758 9.507 -6.532 1.00 97.81 86 THR A C 1
ATOM 676 O O . THR A 1 86 ? -1.136 9.104 -5.548 1.00 97.81 86 THR A O 1
ATOM 679 N N . THR A 1 87 ? -3.035 9.889 -6.477 1.00 98.12 87 THR A N 1
ATOM 680 C CA . THR A 1 87 ? -3.925 9.754 -5.320 1.00 98.12 87 THR A CA 1
ATOM 681 C C . THR A 1 87 ? -5.104 8.878 -5.723 1.00 98.12 87 THR A C 1
ATOM 683 O O . THR A 1 87 ? -5.655 9.051 -6.808 1.00 98.12 87 THR A O 1
ATOM 686 N N . PHE A 1 88 ? -5.488 7.938 -4.867 1.00 98.38 88 PHE A N 1
ATOM 687 C CA . PHE A 1 88 ? -6.536 6.959 -5.148 1.00 98.38 88 PHE A CA 1
ATOM 688 C C . PHE A 1 88 ? -7.222 6.489 -3.860 1.00 98.38 88 PHE A C 1
ATOM 690 O O . PHE A 1 88 ? -6.719 6.715 -2.758 1.00 98.38 88 PHE A O 1
ATOM 697 N N . GLY A 1 89 ? -8.371 5.826 -4.004 1.00 97.88 89 GLY A N 1
ATOM 698 C CA . GLY A 1 89 ? -9.186 5.377 -2.875 1.00 97.88 89 GLY A CA 1
ATOM 699 C C . GLY A 1 89 ? -9.869 6.520 -2.114 1.00 97.88 89 GLY A C 1
ATOM 700 O O . GLY A 1 89 ? -9.580 7.701 -2.314 1.00 97.88 89 GLY A O 1
ATOM 701 N N . ALA A 1 90 ? -10.811 6.154 -1.248 1.00 97.75 90 ALA A N 1
ATOM 702 C CA . ALA A 1 90 ? -11.552 7.072 -0.388 1.00 97.75 90 ALA A CA 1
ATOM 703 C C . ALA A 1 90 ? -12.035 6.338 0.874 1.00 97.75 90 ALA A C 1
ATOM 705 O O . ALA A 1 90 ? -12.160 5.115 0.871 1.00 97.75 90 ALA A O 1
ATOM 706 N N . GLY A 1 91 ? -12.325 7.083 1.945 1.00 96.81 91 GLY A N 1
ATOM 707 C CA . GLY A 1 91 ? -12.848 6.526 3.199 1.00 96.81 91 GLY A CA 1
ATOM 708 C C . GLY A 1 91 ? -11.859 5.672 4.003 1.00 96.81 91 GLY A C 1
ATOM 709 O O . GLY A 1 91 ? -12.272 5.004 4.946 1.00 96.81 91 GLY A O 1
ATOM 710 N N . VAL A 1 92 ? -10.572 5.680 3.653 1.00 97.25 92 VAL A N 1
ATOM 711 C CA . VAL A 1 92 ? -9.529 4.887 4.313 1.00 97.25 92 VAL A CA 1
ATOM 712 C C . VAL A 1 92 ? -9.357 5.289 5.777 1.00 97.25 92 VAL A C 1
ATOM 714 O O . VAL A 1 92 ? -9.203 6.468 6.092 1.00 97.25 92 VAL A O 1
ATOM 717 N N . THR A 1 93 ? -9.338 4.293 6.667 1.00 95.12 93 THR A N 1
ATOM 718 C CA . THR A 1 93 ? -9.277 4.489 8.126 1.00 95.12 93 THR A CA 1
ATOM 719 C C . THR A 1 93 ? -8.011 3.929 8.778 1.00 95.12 93 THR A C 1
ATOM 721 O O . THR A 1 93 ? -7.865 4.023 9.996 1.00 95.12 93 THR A O 1
ATOM 724 N N . SER A 1 94 ? -7.088 3.348 8.003 1.00 97.00 94 SER A N 1
ATOM 725 C CA . SER A 1 94 ? -5.817 2.806 8.502 1.00 97.00 94 SER A CA 1
ATOM 726 C C . SER A 1 94 ? -4.646 3.060 7.556 1.00 97.00 94 SER A C 1
ATOM 728 O O . SER A 1 94 ? -4.813 3.498 6.421 1.00 97.00 94 SER A O 1
ATOM 730 N N . GLY A 1 95 ? -3.434 2.731 8.013 1.00 96.38 95 GLY A N 1
ATOM 731 C CA . GLY A 1 95 ? -2.276 2.633 7.129 1.00 96.38 95 GLY A CA 1
ATOM 732 C C . GLY A 1 95 ? -2.419 1.436 6.178 1.00 96.38 95 GLY A C 1
ATOM 733 O O . GLY A 1 95 ? -2.990 0.419 6.592 1.00 96.38 95 GLY A O 1
ATOM 734 N N . PRO A 1 96 ? -1.937 1.538 4.929 1.00 97.94 96 PRO A N 1
ATOM 735 C CA . PRO A 1 96 ? -1.922 0.420 3.993 1.00 97.94 96 PRO A CA 1
ATOM 736 C C . PRO A 1 96 ? -0.737 -0.526 4.244 1.00 97.94 96 PRO A C 1
ATOM 738 O O . PRO A 1 96 ? 0.286 -0.131 4.808 1.00 97.94 96 PRO A O 1
ATOM 741 N N . ALA A 1 97 ? -0.859 -1.760 3.761 1.00 98.50 97 ALA A N 1
ATOM 742 C CA . ALA A 1 97 ? 0.246 -2.700 3.589 1.00 98.50 97 ALA A CA 1
ATOM 743 C C . ALA A 1 97 ? 0.473 -2.932 2.088 1.00 98.50 97 ALA A C 1
ATOM 745 O O . ALA A 1 97 ? -0.489 -3.239 1.388 1.00 98.50 97 ALA A O 1
ATOM 746 N N . LEU A 1 98 ? 1.706 -2.763 1.601 1.00 98.38 98 LEU A N 1
ATOM 747 C CA . LEU A 1 98 ? 2.066 -2.809 0.175 1.00 98.38 98 LEU A CA 1
ATOM 748 C C . LEU A 1 98 ? 3.131 -3.876 -0.080 1.00 98.38 98 LEU A C 1
ATOM 750 O O . LEU A 1 98 ? 4.115 -3.941 0.652 1.00 98.38 98 LEU A O 1
ATOM 754 N N . ILE A 1 99 ? 2.978 -4.631 -1.167 1.00 97.25 99 ILE A N 1
ATOM 755 C CA . ILE A 1 99 ? 4.025 -5.491 -1.734 1.00 97.25 99 ILE A CA 1
ATOM 756 C C . ILE A 1 99 ? 4.114 -5.306 -3.257 1.00 97.25 99 ILE A C 1
ATOM 758 O O . ILE A 1 99 ? 3.158 -4.865 -3.896 1.00 97.25 99 ILE A O 1
ATOM 762 N N . GLU A 1 100 ? 5.245 -5.693 -3.850 1.00 94.25 100 GLU A N 1
ATOM 763 C CA . GLU A 1 100 ? 5.284 -6.130 -5.251 1.00 94.25 100 GLU A CA 1
ATOM 764 C C . GLU A 1 100 ? 5.058 -7.650 -5.261 1.00 94.25 100 GLU A C 1
ATOM 766 O O . GLU A 1 100 ? 5.872 -8.398 -4.719 1.00 94.25 100 GLU A O 1
ATOM 771 N N . GLY A 1 101 ? 3.920 -8.097 -5.793 1.00 93.00 101 GLY A N 1
ATOM 772 C CA . GLY A 1 101 ? 3.607 -9.519 -5.957 1.00 93.00 101 GLY A CA 1
ATOM 773 C C . GLY A 1 101 ? 4.169 -10.075 -7.265 1.00 93.00 101 GLY A C 1
ATOM 774 O O . GLY A 1 101 ? 4.824 -9.367 -8.019 1.00 93.00 101 GLY A O 1
ATOM 775 N N . THR A 1 102 ? 3.878 -11.337 -7.581 1.00 91.19 102 THR A N 1
ATOM 776 C CA . THR A 1 102 ? 4.330 -11.978 -8.833 1.00 91.19 102 THR A CA 1
ATOM 777 C C . THR A 1 102 ? 3.305 -11.949 -9.965 1.00 91.19 102 THR A C 1
ATOM 779 O O . THR A 1 102 ? 3.614 -12.367 -11.079 1.00 91.19 102 THR A O 1
ATOM 782 N N . TYR A 1 103 ? 2.080 -11.459 -9.741 1.00 90.50 103 TYR A N 1
ATOM 783 C CA . TYR A 1 103 ? 1.086 -11.408 -10.817 1.00 90.50 103 TYR A CA 1
ATOM 784 C C . TYR A 1 103 ? 1.562 -10.483 -11.942 1.00 90.50 103 TYR A C 1
ATOM 786 O O . TYR A 1 103 ? 1.922 -9.334 -11.694 1.00 90.50 103 TYR A O 1
ATOM 794 N N . GLY A 1 104 ? 1.563 -10.980 -13.178 1.00 86.75 104 GLY A N 1
ATOM 795 C CA . GLY A 1 104 ? 2.115 -10.272 -14.337 1.00 86.75 104 GLY A CA 1
ATOM 796 C C . GLY A 1 104 ? 3.635 -10.401 -14.501 1.00 86.75 104 GLY A C 1
ATOM 797 O O . GLY A 1 104 ? 4.143 -10.092 -15.579 1.00 86.75 104 GLY A O 1
ATOM 798 N N . ALA A 1 105 ? 4.354 -10.920 -13.499 1.00 86.12 105 ALA A N 1
ATOM 799 C CA . ALA A 1 105 ? 5.758 -11.272 -13.641 1.00 86.12 105 ALA A CA 1
ATOM 800 C C . ALA A 1 105 ? 5.861 -12.576 -14.450 1.00 86.12 105 ALA A C 1
ATOM 802 O O . ALA A 1 105 ? 5.368 -13.622 -14.038 1.00 86.12 105 ALA A O 1
ATOM 803 N N . GLY A 1 106 ? 6.482 -12.526 -15.632 1.00 83.31 106 GLY A N 1
ATOM 804 C CA . GLY A 1 106 ? 6.673 -13.718 -16.474 1.00 83.31 106 GLY A CA 1
ATOM 805 C C . GLY A 1 106 ? 7.682 -14.736 -15.916 1.00 83.31 106 GLY A C 1
ATOM 806 O O . GLY A 1 106 ? 7.761 -15.847 -16.430 1.00 83.31 106 GLY A O 1
ATOM 807 N N . ASN A 1 107 ? 8.472 -14.344 -14.910 1.00 84.25 107 ASN A N 1
ATOM 808 C CA . ASN A 1 107 ? 9.419 -15.156 -14.135 1.00 84.25 107 ASN A CA 1
ATOM 809 C C . ASN A 1 107 ? 9.828 -14.388 -12.857 1.00 84.25 107 ASN A C 1
ATOM 811 O O . ASN A 1 107 ? 9.361 -13.272 -12.629 1.00 84.25 107 ASN A O 1
ATOM 815 N N . GLU A 1 108 ? 10.726 -14.945 -12.046 1.00 78.62 108 GLU A N 1
ATOM 816 C CA . GLU A 1 108 ? 11.184 -14.393 -10.760 1.00 78.62 108 GLU A CA 1
ATOM 817 C C . GLU A 1 108 ? 11.956 -13.064 -10.880 1.00 78.62 108 GLU A C 1
ATOM 819 O O . GLU A 1 108 ? 12.088 -12.324 -9.902 1.00 78.62 108 GLU A O 1
ATOM 824 N N . ALA A 1 109 ? 12.465 -12.751 -12.073 1.00 77.25 109 ALA A N 1
ATOM 825 C CA . ALA A 1 109 ? 13.091 -11.470 -12.398 1.00 77.25 109 ALA A CA 1
ATOM 826 C C . ALA A 1 109 ? 12.113 -10.482 -13.064 1.00 77.25 109 ALA A C 1
ATOM 828 O O . ALA A 1 109 ? 12.488 -9.348 -13.363 1.00 77.25 109 ALA A O 1
ATOM 829 N N . GLY A 1 110 ? 10.875 -10.909 -13.325 1.00 81.62 110 GLY A N 1
ATOM 830 C CA . GLY A 1 110 ? 9.839 -10.103 -13.950 1.00 81.62 110 GLY A CA 1
ATOM 831 C C . GLY A 1 110 ? 9.265 -9.044 -13.013 1.00 81.62 110 GLY A C 1
ATOM 832 O O . GLY A 1 110 ? 9.316 -9.161 -11.791 1.00 81.62 110 GLY A O 1
ATOM 833 N N . ILE A 1 111 ? 8.683 -8.011 -13.619 1.00 86.56 111 ILE A N 1
ATOM 834 C CA . ILE A 1 111 ? 7.975 -6.945 -12.909 1.00 86.56 111 ILE A CA 1
ATOM 835 C C . ILE A 1 111 ? 6.555 -7.427 -12.645 1.00 86.56 111 ILE A C 1
ATOM 837 O O . ILE A 1 111 ? 5.793 -7.656 -13.590 1.00 86.56 111 ILE A O 1
ATOM 841 N N . GLY A 1 112 ? 6.206 -7.571 -11.374 1.00 90.62 112 GLY A N 1
ATOM 842 C CA . GLY A 1 112 ? 4.859 -7.943 -10.980 1.00 90.62 112 GLY A CA 1
ATOM 843 C C . GLY A 1 112 ? 4.020 -6.737 -10.582 1.00 90.62 112 GLY A C 1
ATOM 844 O O . GLY A 1 112 ? 4.481 -5.593 -10.557 1.00 90.62 112 GLY A O 1
ATOM 845 N N . ASN A 1 113 ? 2.750 -6.984 -10.296 1.00 94.38 113 ASN A N 1
ATOM 846 C CA . ASN A 1 113 ? 1.845 -5.961 -9.801 1.00 94.38 113 ASN A CA 1
ATOM 847 C C . ASN A 1 113 ? 2.276 -5.436 -8.434 1.00 94.38 113 ASN A C 1
ATOM 849 O O . ASN A 1 113 ? 2.740 -6.188 -7.577 1.00 94.38 113 ASN A O 1
ATOM 853 N N . PHE A 1 114 ? 1.987 -4.161 -8.185 1.00 96.62 114 PHE A N 1
ATOM 854 C CA . PHE A 1 114 ? 1.806 -3.740 -6.805 1.00 96.62 114 PHE A CA 1
ATOM 855 C C . PHE A 1 114 ? 0.467 -4.245 -6.294 1.00 96.62 114 PHE A C 1
ATOM 857 O O . PHE A 1 114 ? -0.547 -4.127 -6.981 1.00 96.62 114 PHE A O 1
ATOM 864 N N . GLU A 1 115 ? 0.480 -4.775 -5.080 1.00 97.75 115 GLU A N 1
ATOM 865 C CA . GLU A 1 115 ? -0.678 -5.317 -4.381 1.00 97.75 115 GLU A CA 1
ATOM 866 C C . GLU A 1 115 ? -0.731 -4.659 -2.998 1.00 97.75 115 GLU A C 1
ATOM 868 O O . GLU A 1 115 ? 0.277 -4.594 -2.289 1.00 97.75 115 GLU A O 1
ATOM 873 N N . LEU A 1 116 ? -1.894 -4.133 -2.622 1.00 98.38 116 LEU A N 1
ATOM 874 C CA . LEU A 1 116 ? -2.079 -3.349 -1.408 1.00 98.38 116 LEU A CA 1
ATOM 875 C C . LEU A 1 116 ? -3.357 -3.767 -0.688 1.00 98.38 116 LEU A C 1
ATOM 877 O O . LEU A 1 116 ? -4.385 -3.983 -1.323 1.00 98.38 116 LEU A O 1
ATOM 881 N N . CYS A 1 117 ? -3.310 -3.847 0.640 1.00 98.81 117 CYS A N 1
ATOM 882 C CA . CYS A 1 117 ? -4.497 -4.029 1.478 1.00 98.81 117 CYS A CA 1
ATOM 883 C C . CYS A 1 117 ? -4.592 -2.923 2.531 1.00 98.81 117 CYS A C 1
ATOM 885 O O . CYS A 1 117 ? -3.582 -2.522 3.115 1.00 98.81 117 CYS A O 1
ATOM 887 N N . VAL A 1 118 ? -5.805 -2.434 2.786 1.00 98.75 118 VAL A N 1
ATOM 888 C CA . VAL A 1 118 ? -6.060 -1.337 3.730 1.00 98.75 118 VAL A CA 1
ATOM 889 C C . VAL A 1 118 ? -7.455 -1.448 4.348 1.00 98.75 118 VAL A C 1
ATOM 891 O O . VAL A 1 118 ? -8.367 -1.955 3.699 1.00 98.75 118 VAL A O 1
ATOM 894 N N . ALA A 1 119 ? -7.638 -0.995 5.593 1.00 98.38 119 ALA A N 1
ATOM 895 C CA . ALA A 1 119 ? -8.954 -0.987 6.228 1.00 98.38 119 ALA A CA 1
ATOM 896 C C . ALA A 1 119 ? -9.779 0.248 5.823 1.00 98.38 119 ALA A C 1
ATOM 898 O O . ALA A 1 119 ? -9.277 1.379 5.816 1.00 98.38 119 ALA A O 1
ATOM 899 N N . VAL A 1 120 ? -11.055 0.009 5.516 1.00 98.31 120 VAL A N 1
ATOM 900 C CA . VAL A 1 120 ? -12.061 1.001 5.116 1.00 98.31 120 VAL A CA 1
ATOM 901 C C . VAL A 1 120 ? -13.391 0.594 5.743 1.00 98.31 120 VAL A C 1
ATOM 903 O O . VAL A 1 120 ? -13.945 -0.443 5.391 1.00 98.31 120 VAL A O 1
ATOM 906 N N . GLY A 1 121 ? -13.904 1.386 6.690 1.00 95.31 121 GLY A N 1
ATOM 907 C CA . GLY A 1 121 ? -15.238 1.162 7.268 1.00 95.31 121 GLY A CA 1
ATOM 908 C C . GLY A 1 121 ? -15.452 -0.247 7.840 1.00 95.31 121 GLY A C 1
ATOM 909 O O . GLY A 1 121 ? -16.446 -0.888 7.522 1.00 95.31 121 GLY A O 1
ATOM 910 N N . GLU A 1 122 ? -14.498 -0.742 8.636 1.00 97.44 122 GLU A N 1
ATOM 911 C CA . GLU A 1 122 ? -14.474 -2.105 9.204 1.00 97.44 122 GLU A CA 1
ATOM 912 C C . GLU A 1 122 ? -14.353 -3.266 8.199 1.00 97.44 122 GLU A C 1
ATOM 914 O O . GLU A 1 122 ? -14.340 -4.431 8.604 1.00 97.44 122 GLU A O 1
ATOM 919 N N . GLN A 1 123 ? -14.195 -2.976 6.910 1.00 98.38 123 GLN A N 1
ATOM 920 C CA . GLN A 1 123 ? -13.814 -3.944 5.882 1.00 98.38 123 GLN A CA 1
ATOM 921 C C . GLN A 1 123 ? -12.361 -3.731 5.454 1.00 98.38 123 GLN A C 1
ATOM 923 O O . GLN A 1 123 ? -11.701 -2.764 5.843 1.00 98.38 123 GLN A O 1
ATOM 928 N N . ILE A 1 124 ? -11.851 -4.651 4.644 1.00 98.75 124 ILE A N 1
ATOM 929 C CA . ILE A 1 124 ? -10.549 -4.559 3.992 1.00 98.75 124 ILE A CA 1
ATOM 930 C C . ILE A 1 124 ? -10.791 -4.339 2.506 1.00 98.75 124 ILE A C 1
ATOM 932 O O . ILE A 1 124 ? -11.543 -5.085 1.883 1.00 98.75 124 ILE A O 1
ATOM 936 N N . GLN A 1 125 ? -10.119 -3.349 1.933 1.00 98.81 125 GLN A N 1
ATOM 937 C CA . GLN A 1 125 ? -10.024 -3.192 0.489 1.00 98.81 125 GLN A CA 1
ATOM 938 C C . GLN A 1 125 ? -8.688 -3.738 -0.005 1.00 98.81 125 GLN A C 1
ATOM 940 O O . GLN A 1 125 ? -7.630 -3.373 0.516 1.00 98.81 125 GLN A O 1
ATOM 945 N N . HIS A 1 126 ? -8.742 -4.571 -1.041 1.00 98.75 126 HIS A N 1
ATOM 946 C CA . HIS A 1 126 ? -7.589 -4.988 -1.831 1.00 98.75 126 H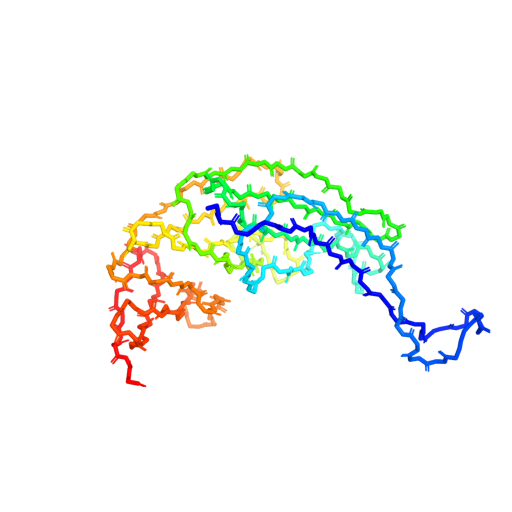IS A CA 1
ATOM 947 C C . HIS A 1 126 ? -7.496 -4.139 -3.098 1.00 98.75 126 HIS A C 1
ATOM 949 O O . HIS A 1 126 ? -8.448 -4.051 -3.872 1.00 98.75 126 HIS A O 1
ATOM 955 N N . TRP A 1 127 ? -6.332 -3.540 -3.314 1.00 98.69 127 TRP A N 1
ATOM 956 C CA . TRP A 1 127 ? -6.002 -2.729 -4.476 1.00 98.69 127 TRP A CA 1
ATOM 957 C C . TRP A 1 127 ? -4.820 -3.338 -5.217 1.00 98.69 127 TRP A C 1
ATOM 959 O O . TRP A 1 127 ? -3.896 -3.867 -4.600 1.00 98.69 127 TRP A O 1
ATOM 969 N N . TRP A 1 128 ? -4.813 -3.209 -6.538 1.00 97.75 128 TRP A N 1
ATOM 970 C CA . TRP A 1 128 ? -3.690 -3.641 -7.360 1.00 97.75 128 TRP A CA 1
ATOM 971 C C . TRP A 1 128 ? -3.356 -2.619 -8.445 1.00 97.75 128 TRP A C 1
ATOM 973 O O . TRP A 1 128 ? -4.198 -1.814 -8.853 1.00 97.75 128 TRP A O 1
ATOM 983 N N . ARG A 1 129 ? -2.109 -2.640 -8.918 1.00 96.31 129 ARG A N 1
ATOM 984 C CA . ARG A 1 129 ? -1.644 -1.818 -10.038 1.00 96.31 129 ARG A CA 1
ATOM 985 C C . ARG A 1 129 ? -0.746 -2.625 -10.967 1.00 96.31 129 ARG A C 1
ATOM 987 O O . ARG A 1 129 ? 0.275 -3.156 -10.534 1.00 96.31 129 ARG A O 1
ATOM 994 N N . HIS A 1 130 ? -1.085 -2.635 -12.259 1.00 91.88 130 HIS A N 1
ATOM 995 C CA . HIS A 1 130 ? -0.215 -3.176 -13.303 1.00 91.88 130 HIS A CA 1
ATOM 996 C C . HIS A 1 130 ? 1.011 -2.288 -13.506 1.00 91.88 130 HIS A C 1
ATOM 998 O O . HIS A 1 130 ? 0.921 -1.163 -14.003 1.00 91.88 130 HIS A O 1
ATOM 1004 N N . ASN A 1 131 ? 2.170 -2.819 -13.134 1.00 88.62 131 ASN A N 1
ATOM 1005 C CA . ASN A 1 131 ? 3.427 -2.088 -13.184 1.00 88.62 131 ASN A CA 1
ATOM 1006 C C . ASN A 1 131 ? 4.060 -2.104 -14.580 1.00 88.62 131 ASN A C 1
ATOM 1008 O O . ASN A 1 131 ? 4.511 -1.057 -15.036 1.00 88.62 131 ASN A O 1
ATOM 1012 N N . SER A 1 132 ? 4.005 -3.228 -15.299 1.00 78.25 132 SER A N 1
ATOM 1013 C CA . SER A 1 132 ? 4.610 -3.376 -16.634 1.00 78.25 132 SER A CA 1
ATOM 1014 C C . SER A 1 132 ? 4.085 -2.382 -17.682 1.00 78.25 132 SER A C 1
ATOM 1016 O O . SER A 1 132 ? 4.826 -1.998 -18.583 1.00 78.25 132 SER A O 1
ATOM 1018 N N . SER A 1 133 ? 2.833 -1.933 -17.555 1.00 78.56 133 SER A N 1
ATOM 1019 C CA . SER A 1 133 ? 2.204 -0.926 -18.425 1.00 78.56 133 SER A CA 1
ATOM 1020 C C . SER A 1 133 ? 1.977 0.429 -17.745 1.00 78.56 133 SER A C 1
ATOM 1022 O O . SER A 1 133 ? 1.508 1.368 -18.384 1.00 78.56 133 SER A O 1
ATOM 1024 N N . GLY A 1 134 ? 2.294 0.547 -16.453 1.00 78.88 134 GLY A N 1
ATOM 1025 C CA . GLY A 1 134 ? 2.142 1.783 -15.691 1.00 78.88 134 GLY A CA 1
ATOM 1026 C C . GLY A 1 134 ? 0.694 2.236 -15.431 1.00 78.88 134 GLY A C 1
ATOM 1027 O O . GLY A 1 134 ? 0.481 3.428 -15.209 1.00 78.88 134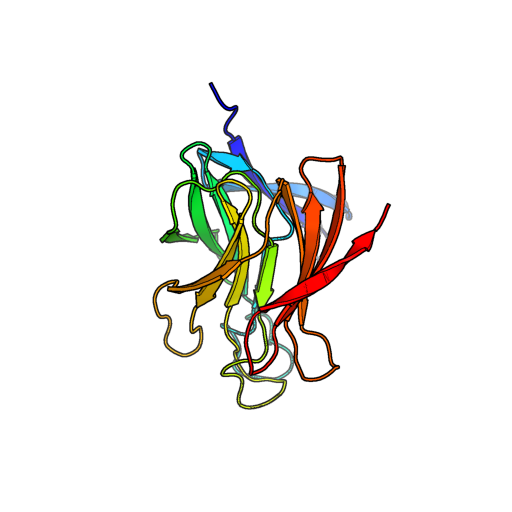 GLY A O 1
ATOM 1028 N N . GLY A 1 135 ? -0.284 1.323 -15.431 1.00 84.19 135 GLY A N 1
ATOM 1029 C CA . GLY A 1 135 ? -1.719 1.632 -15.303 1.00 84.19 135 GLY A CA 1
ATOM 1030 C C . GLY A 1 135 ? -2.153 2.283 -13.972 1.00 84.19 135 GLY A C 1
ATOM 1031 O O . GLY A 1 135 ? -1.340 2.440 -13.054 1.00 84.19 135 GLY A O 1
ATOM 1032 N N . PRO A 1 136 ? -3.433 2.689 -13.840 1.00 95.12 136 PRO A N 1
ATOM 1033 C CA . PRO A 1 136 ? -3.973 3.221 -12.589 1.00 95.12 136 PRO A CA 1
ATOM 1034 C C . PRO A 1 136 ? -4.094 2.131 -11.512 1.00 95.12 136 PRO A C 1
ATOM 1036 O O . PRO A 1 136 ? -4.074 0.933 -11.801 1.00 95.12 136 PRO A O 1
ATOM 1039 N N . TRP A 1 137 ? -4.252 2.556 -10.258 1.00 98.25 137 TRP A N 1
ATOM 1040 C CA . TRP A 1 137 ? -4.683 1.663 -9.183 1.00 98.25 137 TRP A CA 1
ATOM 1041 C C . TRP A 1 137 ? -6.127 1.216 -9.409 1.00 98.25 137 TRP A C 1
ATOM 1043 O O . TRP A 1 137 ? -6.983 2.031 -9.749 1.00 98.25 137 TRP A O 1
ATOM 1053 N N . THR A 1 138 ? -6.393 -0.065 -9.180 1.00 98.19 138 THR A N 1
ATOM 1054 C CA . THR A 1 138 ? -7.710 -0.683 -9.346 1.00 98.19 138 THR A CA 1
ATOM 1055 C C . THR A 1 138 ? -8.146 -1.325 -8.036 1.00 98.19 138 THR A C 1
ATOM 1057 O O . THR A 1 138 ? -7.374 -2.069 -7.429 1.00 98.19 138 THR A O 1
ATOM 1060 N N . LEU A 1 139 ? -9.377 -1.040 -7.600 1.00 98.50 139 LEU A N 1
ATOM 1061 C CA . LEU A 1 139 ? -10.008 -1.750 -6.487 1.00 98.50 139 LEU A CA 1
ATOM 1062 C C . LEU A 1 139 ? -10.354 -3.162 -6.967 1.00 98.50 139 LEU A C 1
ATOM 1064 O O . LEU A 1 139 ? -11.153 -3.325 -7.886 1.00 98.50 139 LEU A O 1
ATOM 1068 N N . GLY A 1 140 ? -9.713 -4.168 -6.380 1.00 97.56 140 GLY A N 1
ATOM 1069 C CA . GLY A 1 140 ? -9.903 -5.569 -6.742 1.00 97.56 140 GLY A CA 1
ATOM 1070 C C . GLY A 1 140 ? -11.019 -6.238 -5.949 1.00 97.56 140 GLY A C 1
ATOM 1071 O O . GLY A 1 140 ? -11.835 -6.951 -6.528 1.00 97.56 140 GLY A O 1
ATOM 1072 N N . ALA A 1 141 ? -11.057 -6.020 -4.633 1.00 98.38 141 ALA A N 1
ATOM 1073 C CA . ALA A 1 141 ? -12.051 -6.636 -3.761 1.00 98.38 141 ALA A CA 1
ATOM 1074 C C . ALA A 1 141 ? -12.272 -5.839 -2.474 1.00 98.38 141 ALA A C 1
ATOM 1076 O O . ALA A 1 141 ? -11.373 -5.145 -1.996 1.00 98.38 141 ALA A O 1
ATOM 1077 N N . GLU A 1 142 ? -13.446 -6.036 -1.880 1.00 98.62 142 GLU A N 1
ATOM 1078 C CA . GLU A 1 142 ? -13.770 -5.650 -0.508 1.00 98.62 142 GLU A CA 1
ATOM 1079 C C . GLU A 1 142 ? -14.178 -6.909 0.259 1.00 98.62 142 GLU A C 1
ATOM 1081 O O . GLU A 1 142 ? -14.943 -7.727 -0.255 1.00 98.62 142 GLU A O 1
ATOM 1086 N N . PHE A 1 143 ? -13.620 -7.117 1.449 1.00 98.62 143 PHE A N 1
ATOM 1087 C CA . PHE A 1 143 ? -13.836 -8.345 2.213 1.00 98.62 143 PHE A CA 1
ATOM 1088 C C . PHE A 1 143 ? -13.579 -8.154 3.710 1.00 98.62 143 PHE A C 1
ATOM 1090 O O . PHE A 1 143 ? -13.042 -7.142 4.159 1.00 98.62 143 PHE A O 1
ATOM 1097 N N . GLY A 1 144 ? -13.927 -9.182 4.485 1.00 97.50 144 GLY A N 1
ATOM 1098 C CA . GLY A 1 144 ? -13.734 -9.206 5.931 1.00 97.50 144 GLY A CA 1
ATOM 1099 C C . GLY A 1 144 ? -14.742 -8.352 6.698 1.00 97.50 144 GLY A C 1
ATOM 1100 O O . GLY A 1 144 ? -15.634 -7.728 6.133 1.00 97.50 144 GLY A O 1
ATOM 1101 N N . ASN A 1 145 ? -14.628 -8.383 8.022 1.00 96.50 145 ASN A N 1
ATOM 1102 C CA . ASN A 1 145 ? -15.450 -7.592 8.932 1.00 96.50 145 ASN A CA 1
ATOM 1103 C C . ASN A 1 145 ? -14.659 -7.212 10.180 1.00 96.50 145 ASN A C 1
ATOM 1105 O O . ASN A 1 145 ? -13.657 -7.860 10.506 1.00 96.50 145 ASN A O 1
ATOM 1109 N N . ALA A 1 146 ? -15.149 -6.196 10.895 1.00 97.50 146 ALA A N 1
ATOM 1110 C CA . ALA A 1 146 ? -14.549 -5.696 12.125 1.00 97.50 146 ALA A CA 1
ATOM 1111 C C . ALA A 1 146 ? -13.050 -5.373 11.967 1.00 97.50 146 ALA A C 1
ATOM 1113 O O . ALA A 1 146 ? -12.290 -5.526 12.917 1.00 97.50 146 ALA A O 1
ATOM 1114 N N . ALA A 1 147 ? -12.594 -4.978 10.777 1.00 98.12 147 ALA A N 1
ATOM 1115 C CA . ALA A 1 147 ? -11.194 -4.692 10.494 1.00 98.12 147 ALA A CA 1
ATOM 1116 C C . ALA A 1 147 ? -10.808 -3.298 11.006 1.00 98.12 147 ALA A C 1
ATOM 1118 O O . ALA A 1 147 ? -11.350 -2.286 10.573 1.00 98.12 147 ALA A O 1
ATOM 1119 N N . SER A 1 148 ? -9.831 -3.239 11.908 1.00 97.75 148 SER A N 1
ATOM 1120 C CA . SER A 1 148 ? -9.258 -1.984 12.405 1.00 97.75 148 SER A CA 1
ATOM 1121 C C . SER A 1 148 ? -8.077 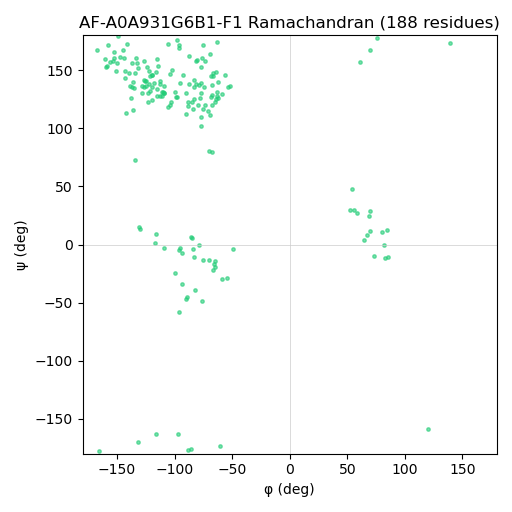-1.532 11.543 1.00 97.75 148 SER A C 1
ATOM 1123 O O . SER A 1 148 ? -8.004 -0.378 11.122 1.00 97.75 148 SER A O 1
ATOM 1125 N N . ARG A 1 149 ? -7.150 -2.450 11.236 1.00 97.62 149 ARG A N 1
ATOM 1126 C CA . ARG A 1 149 ? -6.008 -2.197 10.342 1.00 97.62 149 ARG A CA 1
ATOM 1127 C C . ARG A 1 149 ? -5.433 -3.488 9.772 1.00 97.62 149 ARG A C 1
ATOM 1129 O O . ARG A 1 149 ? -5.470 -4.530 10.427 1.00 97.62 149 ARG A O 1
ATOM 1136 N N . VAL A 1 150 ? -4.811 -3.393 8.602 1.00 98.25 150 VAL A N 1
ATOM 1137 C CA . VAL A 1 150 ? -3.948 -4.453 8.062 1.00 98.25 150 VAL A CA 1
ATOM 1138 C C . VAL A 1 150 ? -2.558 -4.307 8.683 1.00 98.25 150 VAL A C 1
ATOM 1140 O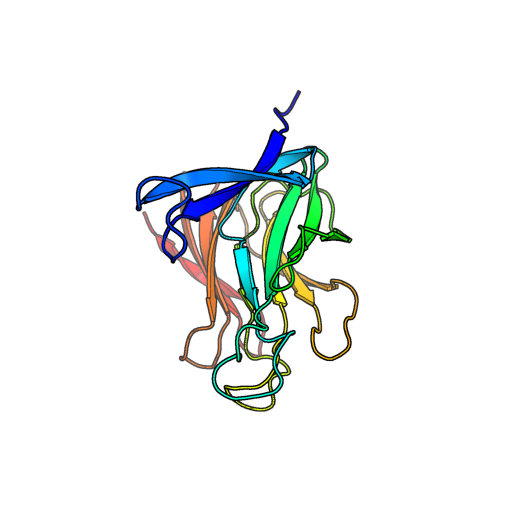 O . VAL A 1 150 ? -1.971 -3.229 8.662 1.00 98.25 150 VAL A O 1
ATOM 1143 N N . VAL A 1 151 ? -2.052 -5.378 9.290 1.00 96.88 151 VAL A N 1
ATOM 1144 C CA . VAL A 1 151 ? -0.784 -5.394 10.042 1.00 96.88 151 VAL A CA 1
ATOM 1145 C C . VAL A 1 151 ? 0.380 -5.830 9.162 1.00 96.88 151 VAL A C 1
ATOM 1147 O O . VAL A 1 151 ? 1.495 -5.348 9.329 1.00 96.88 151 VAL A O 1
ATOM 1150 N N . GLY A 1 152 ? 0.116 -6.726 8.218 1.00 96.81 152 GLY A N 1
ATOM 1151 C CA . GLY A 1 152 ? 1.100 -7.222 7.272 1.00 96.81 152 GLY A CA 1
ATOM 1152 C C . GLY A 1 152 ? 0.418 -7.824 6.056 1.00 96.81 152 GLY A C 1
ATOM 1153 O O . GLY A 1 152 ? -0.721 -8.287 6.146 1.00 96.81 152 GLY A O 1
ATOM 1154 N N . LEU A 1 153 ? 1.134 -7.789 4.939 1.00 98.19 153 LEU A N 1
ATOM 1155 C CA . LEU A 1 153 ? 0.775 -8.401 3.669 1.00 98.19 153 LEU A CA 1
ATOM 1156 C C . LEU A 1 153 ? 2.025 -9.074 3.113 1.00 98.19 153 LEU A C 1
ATOM 1158 O O . LEU A 1 153 ? 3.107 -8.487 3.136 1.00 98.19 153 LEU A O 1
ATOM 1162 N N . LEU A 1 154 ? 1.866 -10.291 2.615 1.00 97.12 154 LEU A N 1
ATOM 1163 C CA . LEU A 1 154 ? 2.892 -11.004 1.868 1.00 97.12 154 LEU A CA 1
ATOM 1164 C C . LEU A 1 154 ? 2.254 -11.849 0.769 1.00 97.12 154 LEU A C 1
ATOM 1166 O O . LEU A 1 154 ? 1.042 -12.069 0.764 1.00 97.12 154 LEU A O 1
ATOM 1170 N N . GLN A 1 155 ? 3.088 -12.337 -0.143 1.00 95.94 155 GLN A N 1
ATOM 1171 C CA . GLN A 1 155 ? 2.718 -13.417 -1.044 1.00 95.94 155 GLN A CA 1
ATOM 1172 C C . GLN A 1 155 ? 3.422 -14.699 -0.598 1.00 95.94 155 GLN A C 1
ATOM 1174 O O . GLN A 1 155 ? 4.652 -14.755 -0.552 1.00 95.94 155 GLN A O 1
ATOM 1179 N N . GLY A 1 156 ? 2.639 -15.712 -0.237 1.00 91.56 156 GLY A N 1
ATOM 1180 C CA . GLY A 1 156 ? 3.142 -17.008 0.196 1.00 91.56 156 GLY A CA 1
ATOM 1181 C C . GLY A 1 156 ? 3.602 -17.856 -0.988 1.00 91.56 156 GLY A C 1
ATOM 1182 O O . GLY A 1 156 ? 3.079 -17.752 -2.095 1.00 91.56 156 GLY A O 1
ATOM 1183 N N . THR A 1 157 ? 4.555 -18.759 -0.760 1.00 89.25 157 THR A N 1
ATOM 1184 C CA . THR A 1 157 ? 4.939 -19.777 -1.758 1.00 89.25 157 THR A CA 1
ATOM 1185 C C . THR A 1 157 ? 3.910 -20.905 -1.866 1.00 89.25 157 THR A C 1
ATOM 1187 O O . THR A 1 157 ? 3.923 -21.672 -2.827 1.00 89.25 157 THR A O 1
ATOM 1190 N N . TYR A 1 158 ? 2.977 -20.993 -0.915 1.00 88.94 158 TYR A N 1
ATOM 1191 C CA . TYR A 1 158 ? 1.838 -21.897 -0.971 1.00 88.94 158 TYR A CA 1
ATOM 1192 C C . TYR A 1 158 ? 0.767 -21.344 -1.922 1.00 88.94 158 TYR A C 1
ATOM 1194 O O . TYR A 1 158 ? 0.053 -20.396 -1.598 1.00 88.94 158 TYR A O 1
ATOM 1202 N N . GLY A 1 159 ? 0.693 -21.898 -3.134 1.00 88.06 159 GLY A N 1
ATOM 1203 C CA . GLY A 1 159 ? -0.295 -21.495 -4.143 1.00 88.06 159 GLY A CA 1
ATOM 1204 C C . GLY A 1 159 ? -0.118 -20.076 -4.696 1.00 88.06 159 GLY A C 1
ATOM 1205 O O . GLY A 1 159 ? -0.975 -19.615 -5.441 1.00 88.06 159 GLY A O 1
ATOM 1206 N N . THR A 1 160 ? 0.980 -19.381 -4.368 1.00 91.50 160 THR A N 1
ATOM 1207 C CA . THR A 1 160 ? 1.203 -17.954 -4.687 1.00 91.50 160 THR A CA 1
ATOM 1208 C C . THR A 1 160 ? 0.137 -17.019 -4.108 1.00 91.50 160 THR A C 1
ATOM 1210 O O . THR A 1 160 ? -0.120 -15.938 -4.650 1.00 91.50 160 THR A O 1
ATOM 1213 N N . ASN A 1 161 ? -0.480 -17.436 -3.000 1.00 96.56 161 ASN A N 1
ATOM 1214 C CA . ASN A 1 161 ? -1.567 -16.712 -2.361 1.00 96.56 161 ASN A CA 1
ATOM 1215 C C . ASN A 1 161 ? -1.089 -15.377 -1.789 1.00 96.56 161 ASN A C 1
ATOM 1217 O O . ASN A 1 161 ? 0.016 -15.282 -1.253 1.00 96.56 161 ASN A O 1
ATOM 1221 N N . LEU A 1 162 ? -1.949 -14.357 -1.842 1.00 97.94 162 LEU A N 1
ATOM 1222 C CA . LEU A 1 162 ? -1.773 -13.202 -0.963 1.00 97.94 162 LEU A CA 1
ATOM 1223 C C . LEU A 1 162 ? -2.252 -13.577 0.429 1.00 97.94 162 LEU A C 1
ATOM 1225 O O . LEU A 1 162 ? -3.297 -14.204 0.562 1.00 97.94 162 LEU A O 1
ATOM 1229 N N . GLU A 1 163 ? -1.523 -13.162 1.452 1.00 98.12 163 GLU A N 1
ATOM 1230 C CA . GLU A 1 163 ? -1.857 -13.450 2.840 1.00 98.12 163 GLU A CA 1
ATOM 1231 C C . GLU A 1 163 ? -1.700 -12.197 3.687 1.00 98.12 163 GLU A C 1
ATOM 1233 O O . GLU A 1 163 ? -0.708 -11.471 3.569 1.00 98.12 163 GLU A O 1
ATOM 1238 N N . ILE A 1 164 ? -2.683 -11.945 4.548 1.00 98.06 164 ILE A N 1
ATOM 1239 C CA . ILE A 1 164 ? -2.683 -10.792 5.442 1.00 98.06 164 ILE A CA 1
ATOM 1240 C C . ILE A 1 164 ? -3.022 -11.184 6.871 1.00 98.06 164 ILE A C 1
ATOM 1242 O O . ILE A 1 164 ? -3.779 -12.122 7.130 1.00 98.06 164 ILE A O 1
ATOM 1246 N N . ILE A 1 165 ? -2.503 -10.386 7.800 1.00 98.12 165 ILE A N 1
ATOM 1247 C CA . ILE A 1 165 ? -2.942 -10.368 9.193 1.00 98.12 165 ILE A CA 1
ATOM 1248 C C . ILE A 1 165 ? -3.642 -9.040 9.441 1.00 98.12 165 ILE A C 1
ATOM 1250 O O . ILE A 1 165 ? -3.097 -7.970 9.165 1.00 98.12 165 ILE A O 1
ATOM 1254 N N . VAL A 1 166 ? -4.857 -9.110 9.968 1.00 98.38 166 VAL A N 1
ATOM 1255 C CA . VAL A 1 166 ? -5.724 -7.962 10.230 1.00 98.38 166 VAL A CA 1
ATOM 1256 C C . VAL A 1 166 ? -5.930 -7.856 11.726 1.00 98.38 166 VAL A C 1
ATOM 1258 O O . VAL A 1 166 ? -6.334 -8.827 12.359 1.00 98.38 166 VAL A O 1
ATOM 1261 N N . GLN A 1 167 ? -5.678 -6.683 12.299 1.00 98.19 167 GLN A N 1
ATOM 1262 C CA . GLN A 1 167 ? -6.158 -6.398 13.644 1.00 98.19 167 GLN A CA 1
ATOM 1263 C C . GLN A 1 167 ? -7.649 -6.080 13.564 1.00 98.19 167 GLN A C 1
ATOM 1265 O O . GLN A 1 167 ? -8.064 -5.235 12.766 1.00 98.19 167 GLN A O 1
ATOM 1270 N N . ARG A 1 168 ? -8.442 -6.730 14.408 1.00 98.12 168 ARG A N 1
ATOM 1271 C CA . ARG A 1 168 ? -9.879 -6.513 14.533 1.00 98.12 168 ARG A CA 1
ATOM 1272 C C . ARG A 1 168 ? -10.200 -5.385 15.524 1.00 98.12 168 ARG A C 1
ATOM 1274 O O . ARG A 1 168 ? -9.363 -5.001 16.342 1.00 98.12 168 ARG A O 1
ATOM 1281 N N . THR A 1 169 ? -11.417 -4.850 15.466 1.00 97.88 169 THR A N 1
ATOM 1282 C CA . THR A 1 169 ? -11.913 -3.804 16.382 1.00 97.88 169 THR A CA 1
ATOM 1283 C C . THR A 1 169 ? -12.071 -4.297 17.822 1.00 97.88 169 THR A C 1
ATOM 1285 O O . THR A 1 169 ? -12.005 -3.496 18.749 1.00 97.88 169 THR A O 1
ATOM 1288 N N . ASP A 1 170 ? -12.192 -5.611 18.029 1.00 96.94 170 ASP A N 1
ATOM 1289 C CA . ASP A 1 170 ? -12.218 -6.264 19.345 1.00 96.94 170 ASP A CA 1
ATOM 1290 C C . ASP A 1 170 ? -10.816 -6.561 19.919 1.00 96.94 170 ASP A C 1
ATOM 1292 O O . ASP A 1 170 ? -10.694 -7.203 20.960 1.00 96.94 170 ASP A O 1
ATOM 1296 N N . GLY A 1 171 ? -9.753 -6.105 19.247 1.00 96.50 171 GLY A N 1
ATOM 1297 C CA . GLY A 1 171 ? -8.364 -6.265 19.682 1.00 96.50 171 GLY A CA 1
ATOM 1298 C C . GLY A 1 171 ? -7.705 -7.586 19.280 1.00 96.50 171 GLY A C 1
ATOM 1299 O O . GLY A 1 171 ? -6.483 -7.684 19.383 1.00 96.50 171 GLY A O 1
ATOM 1300 N N . ARG A 1 172 ? -8.473 -8.559 18.771 1.00 98.06 172 ARG A N 1
ATOM 1301 C CA . ARG A 1 172 ? -7.949 -9.826 18.239 1.00 98.06 172 ARG A CA 1
ATOM 1302 C C . ARG A 1 172 ? -7.318 -9.634 16.864 1.00 98.06 172 ARG A C 1
ATOM 1304 O O . ARG A 1 172 ? -7.449 -8.579 16.240 1.00 98.06 172 ARG A O 1
ATOM 1311 N N . TYR A 1 173 ? -6.669 -10.673 16.357 1.00 98.44 173 TYR A N 1
ATOM 1312 C CA . TYR A 1 173 ? -6.121 -10.691 15.001 1.00 98.44 173 TYR A CA 1
ATOM 1313 C C . TYR A 1 173 ? -6.832 -11.732 14.150 1.00 98.44 173 TYR A C 1
ATOM 1315 O O . TYR A 1 173 ? -7.354 -12.710 14.667 1.00 98.44 173 TYR A O 1
ATOM 1323 N N . GLN A 1 174 ? -6.866 -11.548 12.838 1.00 98.50 174 GLN A N 1
ATOM 1324 C CA . GLN A 1 174 ? -7.407 -12.544 11.924 1.00 98.50 174 GLN A CA 1
ATOM 1325 C C . GLN A 1 174 ? -6.542 -12.668 10.681 1.00 98.50 174 GLN A C 1
ATOM 1327 O O . GLN A 1 174 ? -6.105 -11.667 10.114 1.00 98.50 174 GLN A O 1
ATOM 1332 N N . HIS A 1 175 ? -6.306 -13.910 10.275 1.00 97.88 175 HIS A N 1
ATOM 1333 C CA . HIS A 1 175 ? -5.664 -14.233 9.008 1.00 97.88 175 HIS A CA 1
ATOM 1334 C C . HIS A 1 175 ? -6.691 -14.221 7.877 1.00 97.88 175 HIS A C 1
ATOM 1336 O O . HIS A 1 175 ? -7.820 -14.673 8.059 1.00 97.88 175 HIS A O 1
ATOM 1342 N N . TYR A 1 176 ? -6.294 -13.718 6.716 1.00 98.38 176 TYR A N 1
ATOM 1343 C CA . TYR A 1 176 ? -7.029 -13.867 5.463 1.00 98.38 176 TYR A CA 1
ATOM 1344 C C . TYR A 1 176 ? -6.046 -14.257 4.366 1.00 98.38 176 TYR A C 1
ATOM 1346 O O . TYR A 1 176 ? -4.900 -13.800 4.377 1.00 98.38 176 TYR A O 1
ATOM 1354 N N . TRP A 1 177 ? -6.503 -15.042 3.394 1.00 98.25 177 TRP A N 1
ATOM 1355 C CA . TRP A 1 177 ? -5.719 -15.353 2.201 1.00 98.25 177 TRP A CA 1
ATOM 1356 C C . TRP A 1 177 ? -6.544 -15.189 0.928 1.00 98.25 177 TRP A C 1
ATOM 1358 O O . TRP A 1 177 ? -7.771 -15.274 0.960 1.00 98.25 177 TRP A O 1
ATOM 1368 N N . ARG A 1 178 ? -5.863 -14.965 -0.197 1.00 98.00 178 ARG A N 1
ATOM 1369 C CA . ARG A 1 178 ? -6.454 -14.910 -1.534 1.00 98.00 178 ARG A CA 1
ATOM 1370 C C . ARG A 1 178 ? -5.842 -15.977 -2.423 1.00 98.00 178 ARG A C 1
ATOM 1372 O O . ARG A 1 178 ? -4.631 -15.951 -2.632 1.00 98.00 178 ARG A O 1
ATOM 1379 N N . ASP A 1 179 ? -6.676 -16.830 -3.000 1.00 95.19 179 ASP A N 1
ATOM 1380 C CA . ASP A 1 179 ? -6.298 -17.770 -4.058 1.00 95.19 179 ASP A CA 1
ATOM 1381 C C . ASP A 1 179 ? -7.043 -17.447 -5.370 1.00 95.19 179 ASP A C 1
ATOM 1383 O O . ASP A 1 179 ? -7.568 -16.343 -5.550 1.00 95.19 179 ASP A O 1
ATOM 1387 N N . GLY A 1 180 ? -7.074 -18.393 -6.315 1.00 91.12 180 GLY A N 1
ATOM 1388 C CA . GLY A 1 180 ? -7.782 -18.231 -7.589 1.00 91.12 180 GLY A CA 1
ATOM 1389 C C . GLY A 1 180 ? -9.309 -18.120 -7.470 1.00 91.12 180 GLY A C 1
ATOM 1390 O O . GLY A 1 180 ? -9.945 -17.663 -8.416 1.00 91.12 180 GLY A O 1
ATOM 1391 N N . ALA A 1 181 ? -9.901 -18.510 -6.336 1.00 95.19 181 ALA A N 1
ATOM 1392 C CA . ALA A 1 181 ? -11.337 -18.407 -6.075 1.00 95.19 181 ALA A CA 1
ATOM 1393 C C . ALA A 1 181 ? -11.725 -17.113 -5.335 1.00 95.19 181 ALA A C 1
ATOM 1395 O O . ALA A 1 181 ? -12.913 -16.822 -5.201 1.00 95.19 181 ALA A O 1
ATOM 1396 N N . GLY A 1 182 ? -10.747 -16.324 -4.879 1.00 96.25 182 GLY A N 1
ATOM 1397 C CA . GLY A 1 182 ? -10.969 -15.049 -4.201 1.00 96.25 182 GLY A CA 1
ATOM 1398 C C . GLY A 1 182 ? -10.407 -15.019 -2.784 1.00 96.25 182 GLY A C 1
ATOM 1399 O O . GLY A 1 182 ? -9.475 -15.751 -2.458 1.00 96.25 182 GLY A O 1
ATOM 1400 N N . TRP A 1 183 ? -10.936 -14.107 -1.966 1.00 98.38 183 TRP A N 1
ATOM 1401 C CA . TRP A 1 183 ? -10.514 -13.899 -0.581 1.00 98.38 183 TRP A CA 1
ATOM 1402 C C . TRP A 1 183 ? -11.271 -14.808 0.386 1.00 98.38 183 TRP A C 1
ATOM 1404 O O . TRP A 1 183 ? -12.492 -14.934 0.308 1.00 98.38 183 TRP A O 1
ATOM 1414 N N . HIS A 1 184 ? -10.548 -15.362 1.354 1.00 98.31 184 HIS A N 1
ATOM 1415 C CA . HIS A 1 184 ? -11.063 -16.284 2.359 1.00 98.31 184 HIS A CA 1
ATOM 1416 C C . HIS A 1 184 ? -10.729 -15.795 3.763 1.00 98.31 184 HIS A C 1
ATOM 1418 O O . HIS A 1 184 ? -9.639 -15.276 4.020 1.00 98.31 184 HIS A O 1
ATOM 1424 N N . ALA A 1 185 ? -11.674 -15.982 4.683 1.00 98.19 185 ALA A N 1
ATOM 1425 C CA . ALA A 1 185 ? -11.476 -15.700 6.096 1.00 98.19 185 ALA A CA 1
ATOM 1426 C C . ALA A 1 185 ? -10.813 -16.895 6.785 1.00 98.19 185 ALA A C 1
ATOM 1428 O O . ALA A 1 185 ? -11.348 -18.003 6.791 1.00 98.19 185 ALA A O 1
ATOM 1429 N N . GLY A 1 186 ? -9.666 -16.645 7.403 1.00 96.69 186 GLY A N 1
ATOM 1430 C CA . GLY A 1 186 ? -8.964 -17.602 8.239 1.00 96.69 186 GLY A CA 1
ATOM 1431 C C . GLY A 1 186 ? -9.232 -17.429 9.718 1.00 96.69 186 GLY A C 1
ATOM 1432 O O . GLY A 1 186 ? -10.199 -16.794 10.153 1.00 96.69 186 GLY A O 1
ATOM 1433 N N . VAL A 1 187 ? -8.345 -18.048 10.492 1.00 96.69 187 VAL A N 1
ATOM 1434 C CA . VAL A 1 187 ? -8.451 -18.150 11.944 1.00 96.69 187 VAL A CA 1
ATOM 1435 C C . VAL A 1 187 ? -8.405 -16.778 12.614 1.00 96.69 187 VAL A C 1
ATOM 1437 O O . VAL A 1 187 ? -7.6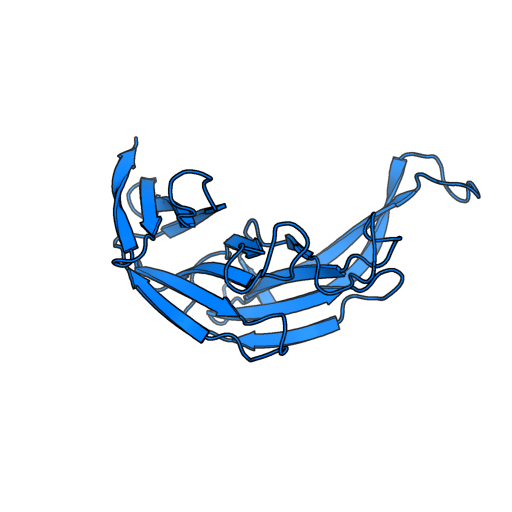19 -15.905 12.239 1.00 96.69 187 VAL A O 1
ATOM 1440 N N . ILE A 1 188 ? -9.242 -16.613 13.640 1.00 97.94 188 ILE A N 1
ATOM 1441 C CA . ILE A 1 188 ? -9.161 -15.500 14.585 1.00 97.94 188 ILE A CA 1
ATOM 1442 C C . ILE A 1 188 ? -8.218 -15.914 15.721 1.00 97.94 188 ILE A C 1
ATOM 1444 O O . ILE A 1 188 ? -8.442 -16.923 16.386 1.00 97.94 188 ILE A O 1
ATOM 1448 N N . MET A 1 189 ? -7.170 -15.127 15.926 1.00 96.06 189 MET A N 1
ATOM 1449 C CA . MET A 1 189 ? -6.104 -15.306 16.909 1.00 96.06 189 MET A CA 1
ATOM 1450 C C . MET A 1 189 ? -6.303 -14.343 18.085 1.00 96.06 189 MET A C 1
ATOM 1452 O O . MET A 1 189 ? -6.810 -13.232 17.899 1.00 96.06 189 MET A O 1
ATOM 1456 N N . VAL A 1 190 ? -5.910 -14.781 19.283 1.00 86.81 190 VAL A N 1
ATOM 1457 C CA . VAL A 1 190 ? -5.972 -13.999 20.532 1.00 86.81 190 VAL A CA 1
ATOM 1458 C C . VAL A 1 190 ? -4.743 -13.130 20.740 1.00 86.81 190 VAL A C 1
ATOM 1460 O O . VAL A 1 190 ? -3.647 -13.546 20.304 1.00 86.81 190 VAL A O 1
#